Protein AF-A0AAX2GW70-F1 (afdb_monomer_lite)

Structure (mmCIF, N/CA/C/O backbone):
data_AF-A0AAX2GW70-F1
#
_entry.id   AF-A0AAX2GW70-F1
#
loop_
_atom_site.group_PDB
_atom_site.id
_atom_site.type_symbol
_atom_site.label_atom_id
_atom_site.label_alt_id
_atom_site.label_comp_id
_atom_site.label_asym_id
_atom_site.label_entity_id
_atom_site.label_seq_id
_atom_site.pdbx_PDB_ins_code
_atom_site.Cartn_x
_atom_site.Cartn_y
_atom_site.Cartn_z
_atom_site.occupancy
_atom_site.B_iso_or_equiv
_atom_site.auth_seq_id
_atom_site.auth_comp_id
_atom_site.auth_asym_id
_atom_site.auth_atom_id
_atom_site.pdbx_PDB_model_num
ATOM 1 N N . MET A 1 1 ? -28.413 -9.263 37.480 1.00 34.44 1 MET A N 1
ATOM 2 C CA . MET A 1 1 ? -26.976 -9.589 37.379 1.00 34.44 1 MET A CA 1
ATOM 3 C C . MET A 1 1 ? -26.708 -9.903 35.927 1.00 34.44 1 MET A C 1
ATOM 5 O O . MET A 1 1 ? -27.140 -10.945 35.455 1.00 34.44 1 MET A O 1
ATOM 9 N N . GLU A 1 2 ? -26.121 -8.956 35.208 1.00 31.20 2 GLU A N 1
ATOM 10 C CA . GLU A 1 2 ? -25.744 -9.151 33.810 1.00 31.20 2 GLU A CA 1
ATOM 11 C C . GLU A 1 2 ? -24.493 -10.029 33.763 1.00 31.20 2 GLU A C 1
ATOM 13 O O . GLU A 1 2 ? -23.484 -9.731 34.405 1.00 31.20 2 GLU A O 1
ATOM 18 N N . LEU A 1 3 ? -24.589 -11.152 33.050 1.00 32.94 3 LEU A N 1
ATOM 19 C CA . LEU A 1 3 ? -23.455 -12.008 32.733 1.00 32.94 3 LEU A CA 1
ATOM 20 C C . LEU A 1 3 ? -22.510 -11.206 31.836 1.00 32.94 3 LEU A C 1
ATOM 22 O O . LEU A 1 3 ? -22.764 -11.047 30.645 1.00 32.94 3 LEU A O 1
ATOM 26 N N . GLN A 1 4 ? -21.425 -10.692 32.417 1.00 38.81 4 GLN A N 1
ATOM 27 C CA . GLN A 1 4 ? -20.283 -10.216 31.647 1.00 38.81 4 GLN A CA 1
ATOM 28 C C . GLN A 1 4 ? -19.774 -11.387 30.803 1.00 38.81 4 GLN A C 1
ATOM 30 O O . GLN A 1 4 ? -19.170 -12.326 31.320 1.00 38.81 4 GLN A O 1
ATOM 35 N N . SER A 1 5 ? -20.064 -11.349 29.504 1.00 40.16 5 SER A N 1
ATOM 36 C CA . SER A 1 5 ? -19.548 -12.308 28.539 1.00 40.16 5 SER A CA 1
ATOM 37 C C . SER A 1 5 ? -18.038 -12.117 28.432 1.00 40.16 5 SER A C 1
ATOM 39 O O . SER A 1 5 ? -17.554 -11.188 27.780 1.00 40.16 5 SER A O 1
ATOM 41 N N . THR A 1 6 ? -17.279 -12.987 29.087 1.00 37.78 6 THR A N 1
ATOM 42 C CA . THR A 1 6 ? -15.859 -13.158 28.798 1.00 37.78 6 THR A CA 1
ATOM 43 C C . THR A 1 6 ? -15.707 -13.560 27.325 1.00 37.78 6 THR A C 1
ATOM 45 O O . THR A 1 6 ? -16.452 -14.419 26.846 1.00 37.78 6 THR A O 1
ATOM 48 N N . PRO A 1 7 ? -14.788 -12.944 26.558 1.00 40.75 7 PRO A N 1
ATOM 49 C CA . PRO A 1 7 ? -14.626 -13.286 25.155 1.00 40.75 7 PRO A CA 1
ATOM 50 C C . PRO A 1 7 ? -14.047 -14.699 25.054 1.00 40.75 7 PRO A C 1
ATOM 52 O O . PRO A 1 7 ? -12.889 -14.941 25.390 1.00 40.75 7 PRO A O 1
ATOM 55 N N . ILE A 1 8 ? -14.872 -15.638 24.595 1.00 40.06 8 ILE A N 1
ATOM 56 C CA . ILE A 1 8 ? -14.467 -17.011 24.300 1.00 40.06 8 ILE A CA 1
ATOM 57 C C . ILE A 1 8 ? -13.459 -16.961 23.140 1.00 40.06 8 ILE A C 1
ATOM 59 O O . ILE A 1 8 ? -13.705 -16.344 22.096 1.00 40.06 8 ILE A O 1
ATOM 63 N N . ALA A 1 9 ? -12.294 -17.580 23.326 1.00 36.00 9 ALA A N 1
ATOM 64 C CA . ALA A 1 9 ? -11.346 -17.811 22.244 1.00 36.00 9 ALA A CA 1
ATOM 65 C C . ALA A 1 9 ? -11.999 -18.732 21.198 1.00 36.00 9 ALA A C 1
ATOM 67 O O . ALA A 1 9 ? -12.493 -19.799 21.551 1.00 36.00 9 ALA A O 1
ATOM 68 N N . GLY A 1 10 ? -12.023 -18.318 19.927 1.00 37.53 10 GLY A N 1
ATOM 69 C CA . GLY A 1 10 ? -12.591 -19.114 18.827 1.00 37.53 10 GLY A CA 1
ATOM 70 C C . GLY A 1 10 ? -13.831 -18.533 18.141 1.00 37.53 10 GLY A C 1
ATOM 71 O O . GLY A 1 10 ? -14.285 -19.107 17.159 1.00 37.53 10 GLY A O 1
ATOM 72 N N . VAL A 1 11 ? -14.359 -17.389 18.592 1.00 35.78 11 VAL A N 1
ATOM 73 C CA . VAL A 1 11 ? -15.397 -16.671 17.829 1.00 35.78 11 VAL A CA 1
ATOM 74 C C . VAL A 1 11 ? -14.767 -16.092 16.566 1.00 35.78 11 VAL A C 1
ATOM 76 O O . VAL A 1 11 ? -13.764 -15.373 16.646 1.00 35.78 11 VAL A O 1
ATOM 79 N N . ALA A 1 12 ? -15.332 -16.420 15.409 1.00 41.22 12 ALA A N 1
ATOM 80 C CA . ALA A 1 12 ? -14.754 -16.035 14.138 1.00 41.22 12 ALA A CA 1
ATOM 81 C C . ALA A 1 12 ? -14.838 -14.506 13.916 1.00 41.22 12 ALA A C 1
ATOM 83 O O . ALA A 1 12 ? -15.803 -13.873 14.350 1.00 41.22 12 ALA A O 1
ATOM 84 N N . PRO A 1 13 ? -13.840 -13.877 13.262 1.00 41.44 13 PRO A N 1
ATOM 85 C CA . PRO A 1 13 ? -13.677 -12.416 13.255 1.00 41.44 13 PRO A CA 1
ATOM 86 C C . PRO A 1 13 ? -14.897 -11.627 12.749 1.00 41.44 13 PRO A C 1
ATOM 88 O O . PRO A 1 13 ? -15.164 -10.527 13.229 1.00 41.44 13 PRO A O 1
ATOM 91 N N . TYR A 1 14 ? -15.674 -12.208 11.835 1.00 41.94 14 TYR A N 1
ATOM 92 C CA . TYR A 1 14 ? -16.850 -11.588 11.216 1.00 41.94 14 TYR A CA 1
ATOM 93 C C . TYR A 1 14 ? -18.031 -11.373 12.173 1.00 41.94 14 TYR A C 1
ATOM 95 O O . TYR A 1 14 ? -18.835 -10.475 11.948 1.00 41.94 14 TYR A O 1
ATOM 103 N N . GLU A 1 15 ? -18.111 -12.109 13.284 1.00 37.06 15 GLU A N 1
ATOM 104 C CA . GLU A 1 15 ? -19.151 -11.891 14.304 1.00 37.06 15 GLU A CA 1
ATOM 105 C C . GLU A 1 15 ? -18.833 -10.707 15.236 1.00 37.06 15 GLU A C 1
ATOM 107 O O . GLU A 1 15 ? -19.657 -10.309 16.055 1.00 37.06 15 GLU A O 1
ATOM 112 N N . ARG A 1 16 ? -17.639 -10.111 15.107 1.00 41.47 16 ARG A N 1
ATOM 113 C CA . ARG A 1 16 ? -17.170 -8.968 15.911 1.00 41.47 16 ARG A CA 1
ATOM 114 C C . ARG A 1 16 ? -17.132 -7.651 15.125 1.00 41.47 16 ARG A C 1
ATOM 116 O O . ARG A 1 16 ? -16.511 -6.695 15.577 1.00 41.47 16 ARG A O 1
ATOM 123 N N . GLY A 1 17 ? -17.754 -7.609 13.945 1.00 34.50 17 GLY A N 1
ATOM 124 C CA . GLY A 1 17 ? -17.727 -6.440 13.061 1.00 34.50 17 GLY A CA 1
ATOM 125 C C . GLY A 1 17 ? -16.411 -6.256 12.298 1.00 34.50 17 GLY A C 1
ATOM 126 O O . GLY A 1 17 ? -16.194 -5.194 11.725 1.00 34.50 17 GLY A O 1
ATOM 127 N N . TYR A 1 18 ? -15.527 -7.264 12.266 1.00 35.88 18 TYR A N 1
ATOM 128 C CA . TYR A 1 18 ? -14.402 -7.250 11.333 1.00 35.88 18 TYR A CA 1
ATOM 129 C C . TYR A 1 18 ? -14.890 -7.685 9.952 1.00 35.88 18 TYR A C 1
ATOM 131 O O . TYR A 1 18 ? -15.273 -8.840 9.753 1.00 35.88 18 TYR A O 1
ATOM 139 N N . SER A 1 19 ? -14.825 -6.777 8.983 1.00 35.88 19 SER A N 1
ATOM 140 C CA . SER A 1 19 ? -14.881 -7.119 7.563 1.00 35.88 19 SER A CA 1
ATOM 141 C C . SER A 1 19 ? -13.784 -8.143 7.253 1.00 35.88 19 SER A C 1
ATOM 143 O O . SER A 1 19 ? -12.709 -8.115 7.856 1.00 35.88 19 SER A O 1
ATOM 145 N N . SER A 1 20 ? -14.032 -9.063 6.323 1.00 41.28 20 SER A N 1
ATOM 146 C CA . SER A 1 20 ? -13.012 -9.977 5.796 1.00 41.28 20 SER A CA 1
ATOM 147 C C . SER A 1 20 ? -11.743 -9.197 5.423 1.00 41.28 20 SER A C 1
ATOM 149 O O . SER A 1 20 ? -11.779 -8.344 4.539 1.00 41.28 20 SER A O 1
ATOM 151 N N . MET A 1 21 ? -10.644 -9.451 6.138 1.00 40.94 21 MET A N 1
ATOM 152 C CA . MET A 1 21 ? -9.380 -8.715 6.019 1.00 40.94 21 MET A CA 1
ATOM 153 C C . MET A 1 21 ? -8.280 -9.601 5.435 1.00 40.94 21 MET A C 1
ATOM 155 O O . MET A 1 21 ? -8.235 -10.802 5.699 1.00 40.94 21 MET A O 1
ATOM 159 N N . GLY A 1 22 ? -7.363 -8.989 4.683 1.00 44.78 22 GLY A N 1
ATOM 160 C CA . GLY A 1 22 ? -6.338 -9.696 3.920 1.00 44.78 22 GLY A CA 1
ATOM 161 C C . GLY A 1 22 ? -6.787 -9.969 2.488 1.00 44.78 22 GLY A C 1
ATOM 162 O O . GLY A 1 22 ? -7.811 -9.468 2.031 1.00 44.78 22 GLY A O 1
ATOM 163 N N . ASN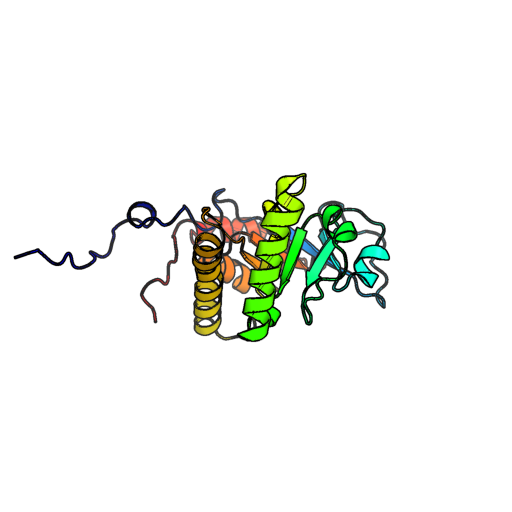 A 1 23 ? -5.988 -10.743 1.756 1.00 42.41 23 ASN A N 1
ATOM 164 C CA . ASN A 1 23 ? -6.218 -11.049 0.349 1.00 42.41 23 ASN A CA 1
ATOM 165 C C . ASN A 1 23 ? -7.533 -11.841 0.172 1.00 42.41 23 ASN A C 1
ATOM 167 O O . ASN A 1 23 ? -7.532 -13.070 0.148 1.00 42.41 23 ASN A O 1
ATOM 171 N N . LEU A 1 24 ? -8.654 -11.126 0.053 1.00 40.88 24 LEU A N 1
ATOM 172 C CA . LEU A 1 24 ? -10.024 -11.626 -0.131 1.00 40.88 24 LEU A CA 1
ATOM 173 C C . LEU A 1 24 ? -10.180 -12.548 -1.354 1.00 40.88 24 LEU A C 1
ATOM 175 O O . LEU A 1 24 ? -11.183 -13.240 -1.493 1.00 40.88 24 LEU A O 1
ATOM 179 N N . HIS A 1 25 ? -9.169 -12.598 -2.223 1.00 41.84 25 HIS A N 1
ATOM 180 C CA . HIS A 1 25 ? -9.110 -13.483 -3.381 1.00 41.84 25 HIS A CA 1
ATOM 181 C C . HIS A 1 25 ? -8.339 -14.791 -3.136 1.00 41.84 25 HIS A C 1
ATOM 183 O O . HIS A 1 25 ? -8.243 -15.613 -4.046 1.00 41.84 25 HIS A O 1
ATOM 189 N N . CYS A 1 26 ? -7.761 -15.003 -1.945 1.00 49.31 26 CYS A N 1
ATOM 190 C CA . CYS A 1 26 ? -6.916 -16.165 -1.617 1.00 49.31 26 CYS A CA 1
ATOM 191 C C . CYS A 1 26 ? -5.790 -16.429 -2.645 1.00 49.31 26 CYS A C 1
ATOM 193 O O . CYS A 1 26 ? -5.255 -17.538 -2.750 1.00 49.31 26 CYS A O 1
ATOM 195 N N . THR A 1 27 ? -5.417 -15.405 -3.413 1.00 54.31 27 THR A N 1
ATOM 196 C CA . THR A 1 27 ? -4.343 -15.430 -4.404 1.00 54.31 27 THR A CA 1
ATOM 197 C C . THR A 1 27 ? -3.454 -14.223 -4.161 1.00 54.31 27 THR A C 1
ATOM 199 O O . THR A 1 27 ? -3.629 -13.203 -4.831 1.00 54.31 27 THR A O 1
ATOM 202 N N . PRO A 1 28 ? -2.514 -14.309 -3.201 1.00 60.34 28 PRO A N 1
ATOM 203 C CA . PRO A 1 28 ? -1.518 -13.268 -3.019 1.00 60.34 28 PRO A CA 1
ATOM 204 C C . PRO A 1 28 ? -0.718 -13.123 -4.312 1.00 60.34 28 PRO A C 1
ATOM 206 O O . PRO A 1 28 ? 0.071 -13.993 -4.669 1.00 60.34 28 PRO A O 1
ATOM 209 N N . ARG A 1 29 ? -0.969 -12.036 -5.041 1.00 67.38 29 ARG A N 1
ATOM 210 C CA . ARG A 1 29 ? -0.154 -11.603 -6.174 1.00 67.38 29 ARG A CA 1
ATOM 211 C C . ARG A 1 29 ? 0.746 -10.478 -5.684 1.00 67.38 29 ARG A C 1
ATOM 213 O O . ARG A 1 29 ? 0.259 -9.562 -5.023 1.00 67.38 29 ARG A O 1
ATOM 220 N N . ILE A 1 30 ? 2.037 -10.572 -5.986 1.00 79.81 30 ILE A N 1
ATOM 221 C CA . ILE A 1 30 ? 2.936 -9.428 -5.869 1.00 79.81 30 ILE A CA 1
ATOM 222 C C . ILE A 1 30 ? 2.744 -8.555 -7.095 1.00 79.81 30 ILE A C 1
ATOM 224 O O . ILE A 1 30 ? 2.745 -9.052 -8.221 1.00 79.81 30 ILE A O 1
ATOM 228 N N . LEU A 1 31 ? 2.570 -7.262 -6.854 1.00 86.31 31 LEU A N 1
ATOM 229 C CA . LEU A 1 31 ? 2.558 -6.257 -7.900 1.00 86.31 31 LEU A CA 1
ATOM 230 C C . LEU A 1 31 ? 3.991 -5.736 -8.103 1.00 86.31 31 LEU A C 1
ATOM 232 O O . LEU A 1 31 ? 4.601 -5.253 -7.143 1.00 86.31 31 LEU A O 1
ATOM 236 N N . PRO A 1 32 ? 4.557 -5.849 -9.313 1.00 88.75 32 PRO A N 1
ATOM 237 C CA . PRO A 1 32 ? 5.854 -5.260 -9.604 1.00 88.75 32 PRO A CA 1
ATOM 238 C C . PRO A 1 32 ? 5.750 -3.733 -9.608 1.00 88.75 32 PRO A C 1
ATOM 240 O O . PRO A 1 32 ? 4.836 -3.162 -10.205 1.00 88.75 32 PRO A O 1
ATOM 243 N N . VAL A 1 33 ? 6.710 -3.072 -8.968 1.00 91.06 33 VAL A N 1
ATOM 244 C CA . VAL A 1 33 ? 6.845 -1.613 -8.979 1.00 91.06 33 VAL A CA 1
ATOM 245 C C . VAL A 1 33 ? 8.267 -1.202 -9.333 1.00 91.06 33 VAL A C 1
ATOM 247 O O . VAL A 1 33 ? 9.211 -1.957 -9.102 1.00 91.06 33 VAL A O 1
ATOM 250 N N . SER A 1 34 ? 8.431 0.014 -9.841 1.00 89.56 34 SER A N 1
ATOM 251 C CA . SER A 1 34 ? 9.729 0.671 -10.015 1.00 89.56 34 SER A CA 1
ATOM 252 C C . SER A 1 34 ? 9.693 2.073 -9.425 1.00 89.56 34 SER A C 1
ATOM 254 O O . SER A 1 34 ? 8.641 2.706 -9.419 1.00 89.56 34 SER A O 1
ATOM 256 N N . PHE A 1 35 ? 10.824 2.583 -8.944 1.00 88.44 35 PHE A N 1
ATOM 257 C CA . PHE A 1 35 ? 10.919 3.969 -8.489 1.00 88.44 35 PHE A CA 1
ATOM 258 C C . PHE A 1 35 ? 11.441 4.857 -9.610 1.00 88.44 35 PHE A C 1
ATOM 260 O O . PHE A 1 35 ? 12.496 4.585 -10.180 1.00 88.44 35 PHE A O 1
ATOM 267 N N . PHE A 1 36 ? 10.737 5.955 -9.873 1.00 86.06 36 PHE A N 1
ATOM 268 C CA . PHE A 1 36 ? 11.234 7.003 -10.751 1.00 86.06 36 PHE A CA 1
ATOM 269 C C . PHE A 1 36 ? 11.825 8.144 -9.932 1.00 86.06 36 PHE A C 1
ATOM 271 O O . PHE A 1 36 ? 11.115 8.824 -9.192 1.00 86.06 36 PHE A O 1
ATOM 278 N N . ASN A 1 37 ? 13.130 8.352 -10.099 1.00 76.38 37 ASN A N 1
ATOM 279 C CA . ASN A 1 37 ? 13.868 9.457 -9.503 1.00 76.38 37 ASN A CA 1
ATOM 280 C C . ASN A 1 37 ? 14.378 10.363 -10.629 1.00 76.38 37 ASN A C 1
ATOM 282 O O . ASN A 1 37 ? 14.863 9.848 -11.632 1.00 76.38 37 ASN A O 1
ATOM 286 N N . ASP A 1 38 ? 14.369 11.684 -10.426 1.00 60.62 38 ASP A N 1
ATOM 287 C CA . ASP A 1 38 ? 14.764 12.698 -11.430 1.00 60.62 38 ASP A CA 1
ATOM 288 C C . ASP A 1 38 ? 16.182 12.519 -12.013 1.00 60.62 38 ASP A C 1
ATOM 290 O O . ASP A 1 38 ? 16.527 13.110 -13.033 1.00 60.62 38 ASP A O 1
ATOM 294 N N . ILE A 1 39 ? 17.021 11.711 -11.359 1.00 55.00 39 ILE A N 1
ATOM 295 C CA . ILE A 1 39 ? 18.434 11.477 -11.695 1.00 55.00 39 ILE A CA 1
ATOM 296 C C . ILE A 1 39 ? 18.630 10.123 -12.408 1.00 55.00 39 ILE A C 1
ATOM 298 O O . ILE A 1 39 ? 19.698 9.850 -12.955 1.00 55.00 39 ILE A O 1
ATOM 302 N N . ALA A 1 40 ? 17.620 9.249 -12.404 1.00 54.44 40 ALA A N 1
ATOM 303 C CA . ALA A 1 40 ? 17.721 7.903 -12.950 1.00 54.44 40 ALA A CA 1
ATOM 304 C C . ALA A 1 40 ? 17.099 7.835 -14.349 1.00 54.44 40 ALA A C 1
ATOM 306 O O . ALA A 1 40 ? 15.917 8.119 -14.539 1.00 54.44 40 ALA A O 1
ATOM 307 N N . PHE A 1 41 ? 17.887 7.384 -15.326 1.00 54.59 41 PHE A N 1
ATOM 308 C CA . PHE A 1 41 ? 17.321 6.835 -16.552 1.00 54.59 41 PHE A CA 1
ATOM 309 C C . PHE A 1 41 ? 16.492 5.612 -16.160 1.00 54.59 41 PHE A C 1
ATOM 311 O O . PHE A 1 41 ? 17.042 4.640 -15.642 1.00 54.59 41 PHE A O 1
ATOM 318 N N . LEU A 1 42 ? 15.176 5.661 -16.381 1.00 59.66 42 LEU A N 1
ATOM 319 C CA . LEU A 1 42 ? 14.387 4.436 -16.348 1.00 59.66 42 LEU A CA 1
ATOM 320 C C . LEU A 1 42 ? 14.945 3.502 -17.426 1.00 59.66 42 LEU A C 1
ATOM 322 O O . LEU A 1 42 ? 15.212 3.973 -18.539 1.00 59.66 42 LEU A O 1
ATOM 326 N N . PRO A 1 43 ? 15.151 2.211 -17.123 1.00 57.75 43 PRO A N 1
ATOM 327 C CA . PRO A 1 43 ? 15.504 1.248 -18.151 1.00 57.75 43 PRO A CA 1
ATOM 328 C C . PRO A 1 43 ? 14.475 1.317 -19.286 1.00 57.75 43 PRO A C 1
ATOM 330 O O . PRO A 1 43 ? 13.284 1.510 -19.051 1.00 57.75 43 PRO A O 1
ATOM 333 N N . VAL A 1 44 ? 14.958 1.213 -20.525 1.00 58.22 44 VAL A N 1
ATOM 334 C CA . VAL A 1 44 ? 14.163 1.445 -21.746 1.00 58.22 44 VAL A CA 1
ATOM 335 C C . VAL A 1 44 ? 13.022 0.423 -21.897 1.00 58.22 44 VAL A C 1
ATOM 337 O O . VAL A 1 44 ? 12.024 0.727 -22.541 1.00 58.22 44 VAL A O 1
ATOM 340 N N . ASP A 1 45 ? 13.114 -0.722 -21.212 1.00 71.75 45 ASP A N 1
ATOM 341 C CA . ASP A 1 45 ? 12.161 -1.831 -21.296 1.00 71.75 45 ASP A CA 1
ATOM 342 C C . ASP A 1 45 ? 11.504 -2.119 -19.934 1.00 71.75 45 ASP A C 1
ATOM 344 O O . ASP A 1 45 ? 11.836 -3.092 -19.252 1.00 71.75 45 ASP A O 1
ATOM 348 N N . ILE A 1 46 ? 10.571 -1.263 -19.511 1.00 78.81 46 ILE A N 1
ATOM 349 C CA . ILE A 1 46 ? 9.710 -1.554 -18.355 1.00 78.81 46 ILE A CA 1
ATOM 350 C C . ILE A 1 46 ? 8.425 -2.232 -18.852 1.00 78.81 46 ILE A C 1
ATOM 352 O O . ILE A 1 46 ? 7.720 -1.637 -19.671 1.00 78.81 46 ILE A O 1
ATOM 356 N N . PRO A 1 47 ? 8.090 -3.442 -18.364 1.00 84.12 47 PRO A N 1
ATOM 357 C CA . PRO A 1 47 ? 6.850 -4.118 -18.735 1.00 84.12 47 PRO A CA 1
ATOM 358 C C . PRO A 1 47 ? 5.598 -3.309 -18.366 1.00 84.12 47 PRO A C 1
ATOM 360 O O . PRO A 1 47 ? 5.569 -2.617 -17.347 1.00 84.12 47 PRO A O 1
ATOM 363 N N . GLU A 1 48 ? 4.528 -3.439 -19.153 1.00 83.88 48 GLU A N 1
ATOM 364 C CA . GLU A 1 48 ? 3.276 -2.690 -18.955 1.00 83.88 48 GLU A CA 1
ATOM 365 C C . GLU A 1 48 ? 2.575 -3.008 -17.625 1.00 83.88 48 GLU A C 1
ATOM 367 O O . GLU A 1 48 ? 1.715 -2.254 -17.166 1.00 83.88 48 GLU A O 1
ATOM 372 N N . GLU A 1 49 ? 2.880 -4.140 -16.992 1.00 84.31 49 GLU A N 1
ATOM 373 C CA . GLU A 1 49 ? 2.368 -4.523 -15.679 1.00 84.31 49 GLU A CA 1
ATOM 374 C C . GLU A 1 49 ? 3.005 -3.765 -14.510 1.00 84.31 49 GLU A C 1
ATOM 376 O O . GLU A 1 49 ? 2.390 -3.725 -13.442 1.00 84.31 49 GLU A O 1
ATOM 381 N N . VAL A 1 50 ? 4.183 -3.163 -14.701 1.00 88.38 50 VAL A N 1
ATOM 382 C CA . VAL A 1 50 ? 4.935 -2.485 -13.640 1.00 88.38 50 VAL A CA 1
ATOM 383 C C . VAL A 1 50 ? 4.359 -1.099 -13.385 1.00 88.38 50 VAL A C 1
ATOM 385 O O . VAL A 1 50 ? 4.221 -0.288 -14.297 1.00 88.38 50 VAL A O 1
ATOM 388 N N . GLU A 1 51 ? 4.049 -0.811 -12.125 1.00 91.38 51 GLU A N 1
ATOM 389 C CA . GLU A 1 51 ? 3.642 0.531 -11.708 1.00 91.38 51 GLU A CA 1
ATOM 390 C C . GLU A 1 51 ? 4.866 1.379 -11.328 1.00 91.38 51 GLU A C 1
ATOM 392 O O . GLU A 1 51 ? 5.764 0.929 -10.609 1.00 91.38 51 GLU A O 1
ATOM 397 N N . ILE A 1 52 ? 4.903 2.624 -11.800 1.00 92.00 52 ILE A N 1
ATOM 398 C CA . ILE A 1 52 ? 5.995 3.563 -11.536 1.00 92.00 52 ILE A CA 1
ATOM 399 C C . ILE A 1 52 ? 5.646 4.465 -10.358 1.00 92.00 52 ILE A C 1
ATOM 401 O O . ILE A 1 52 ? 4.701 5.249 -10.417 1.00 92.00 52 ILE A O 1
ATOM 405 N N . LEU A 1 53 ? 6.443 4.384 -9.297 1.00 91.81 53 LEU A N 1
ATOM 406 C CA . LEU A 1 53 ? 6.323 5.187 -8.089 1.00 91.81 53 LEU A CA 1
ATOM 407 C C . LEU A 1 53 ? 7.162 6.461 -8.219 1.00 91.81 53 LEU A C 1
ATOM 409 O O . LEU A 1 53 ? 8.394 6.417 -8.169 1.00 91.81 53 LEU A O 1
ATOM 413 N N . CYS A 1 54 ? 6.490 7.599 -8.341 1.00 89.44 54 CYS A N 1
ATOM 414 C CA . CYS A 1 54 ? 7.096 8.926 -8.366 1.00 89.44 54 CYS A CA 1
ATOM 415 C C . CYS A 1 54 ? 7.099 9.528 -6.955 1.00 89.44 54 CYS A C 1
ATOM 417 O O . CYS A 1 54 ? 6.062 9.581 -6.294 1.00 89.44 54 CYS A O 1
ATOM 419 N N . SER A 1 55 ? 8.252 9.990 -6.469 1.00 87.12 55 SER A N 1
ATOM 420 C CA . SER A 1 55 ? 8.393 10.498 -5.093 1.00 87.12 55 SER A CA 1
ATOM 421 C C . SER A 1 55 ? 7.907 11.937 -4.884 1.00 87.12 55 SER A C 1
ATOM 423 O O . SER A 1 55 ? 7.851 12.403 -3.745 1.00 87.12 55 SER A O 1
ATOM 425 N N . SER A 1 56 ? 7.608 12.659 -5.964 1.00 83.81 56 SER A N 1
ATOM 426 C CA . SER A 1 56 ? 7.166 14.055 -5.942 1.00 83.81 56 SER A CA 1
ATOM 427 C C . SER A 1 56 ? 6.247 14.374 -7.124 1.00 83.81 56 SER A C 1
ATOM 429 O O . SER A 1 56 ? 6.134 13.602 -8.076 1.00 83.81 56 SER A O 1
ATOM 431 N N . PHE A 1 57 ? 5.606 15.542 -7.091 1.00 83.00 57 PHE A N 1
ATOM 432 C CA . PHE A 1 57 ? 4.846 16.030 -8.242 1.00 83.00 57 PHE A CA 1
ATOM 433 C C . PHE A 1 57 ? 5.747 16.346 -9.444 1.00 83.00 57 PHE A C 1
ATOM 435 O O . PHE A 1 57 ? 5.310 16.156 -10.577 1.00 83.00 57 PHE A O 1
ATOM 442 N N . GLU A 1 58 ? 7.001 16.776 -9.234 1.00 84.12 58 GLU A N 1
ATOM 443 C CA . GLU A 1 58 ? 7.923 17.024 -10.352 1.00 84.12 58 GLU A CA 1
ATOM 444 C C . GLU A 1 58 ? 8.237 15.725 -11.102 1.00 84.12 58 GLU A C 1
ATOM 446 O O . GLU A 1 58 ? 7.993 15.644 -12.307 1.00 84.12 58 GLU A O 1
ATOM 451 N N . THR A 1 59 ? 8.666 14.683 -10.377 1.00 85.69 59 THR A N 1
ATOM 452 C CA . THR A 1 59 ? 8.919 13.343 -10.944 1.00 85.69 59 THR A CA 1
ATOM 453 C C . THR A 1 59 ? 7.672 12.777 -11.633 1.00 85.69 59 THR A C 1
ATOM 455 O O . THR A 1 59 ? 7.762 12.210 -12.722 1.00 85.69 59 THR A O 1
ATOM 458 N N . PHE A 1 60 ? 6.488 12.971 -11.043 1.00 87.06 60 PHE A N 1
ATOM 459 C CA . PHE A 1 60 ? 5.218 12.495 -11.597 1.00 87.06 60 PHE A CA 1
ATOM 460 C C . PHE A 1 60 ? 4.822 13.190 -12.908 1.00 87.06 60 PHE A C 1
ATOM 462 O O . PHE A 1 60 ? 4.283 12.553 -13.816 1.00 87.06 60 PHE A O 1
ATOM 469 N N . ASN A 1 61 ? 5.087 14.493 -13.022 1.00 85.81 61 ASN A N 1
ATOM 470 C CA . ASN A 1 61 ? 4.807 15.272 -14.229 1.00 85.81 61 ASN A CA 1
ATOM 471 C C . ASN A 1 61 ? 5.866 15.066 -15.321 1.00 85.81 61 ASN A C 1
ATOM 473 O O . ASN A 1 61 ? 5.556 15.167 -16.512 1.00 85.81 61 ASN A O 1
ATOM 477 N N . ALA A 1 62 ? 7.108 14.779 -14.926 1.00 85.25 62 ALA A N 1
ATOM 478 C CA . ALA A 1 62 ? 8.196 14.458 -15.841 1.00 85.25 62 ALA A CA 1
ATOM 479 C C . ALA A 1 62 ? 8.016 13.076 -16.485 1.00 85.25 62 ALA A C 1
ATOM 481 O O . ALA A 1 62 ? 8.320 12.903 -17.668 1.00 85.25 62 ALA A O 1
ATOM 482 N N . TYR A 1 63 ? 7.492 12.099 -15.741 1.00 85.25 63 TYR A N 1
ATOM 483 C CA . TYR A 1 63 ? 7.244 10.764 -16.269 1.00 85.25 63 TYR A CA 1
ATOM 484 C C . TYR A 1 63 ? 6.069 10.744 -17.262 1.00 85.25 63 TYR A C 1
ATOM 486 O O . TYR A 1 63 ? 4.957 11.188 -16.970 1.00 85.25 63 TYR A O 1
ATOM 494 N N . ARG A 1 64 ? 6.323 10.208 -18.463 1.00 82.25 64 ARG A N 1
ATOM 495 C CA . ARG A 1 64 ? 5.360 10.156 -19.581 1.00 82.25 64 ARG A CA 1
ATOM 496 C C . ARG A 1 64 ? 4.823 8.760 -19.895 1.00 82.25 64 ARG A C 1
ATOM 498 O O . ARG A 1 64 ? 4.019 8.637 -20.812 1.00 82.25 64 ARG A O 1
ATOM 505 N N . GLY A 1 65 ? 5.278 7.725 -19.192 1.00 79.19 65 GLY A N 1
ATOM 506 C CA . GLY A 1 65 ? 4.783 6.369 -19.415 1.00 79.19 65 GLY A CA 1
ATOM 507 C C . GLY A 1 65 ? 3.454 6.090 -18.709 1.00 79.19 65 GLY A C 1
ATOM 508 O O . GLY A 1 65 ? 2.892 6.943 -18.018 1.00 79.19 65 GLY A O 1
ATOM 509 N N . ASN A 1 66 ? 2.952 4.872 -18.902 1.00 80.12 66 ASN A N 1
ATOM 510 C CA . ASN A 1 66 ? 1.684 4.410 -18.338 1.00 80.12 66 ASN A CA 1
ATOM 511 C C . ASN A 1 66 ? 1.856 3.935 -16.881 1.00 80.12 66 ASN A C 1
ATOM 513 O O . ASN A 1 66 ? 2.974 3.701 -16.431 1.00 80.12 66 ASN A O 1
ATOM 517 N N . LYS A 1 67 ? 0.745 3.784 -16.142 1.00 86.81 67 LYS A N 1
ATOM 518 C CA . LYS A 1 67 ? 0.712 3.306 -14.740 1.00 86.81 67 LYS A CA 1
ATOM 519 C C . LYS A 1 67 ? 1.651 4.059 -13.796 1.00 86.81 67 LYS A C 1
ATOM 521 O O . LYS A 1 67 ? 2.474 3.475 -13.093 1.00 86.81 67 LYS A O 1
ATOM 526 N N . LYS A 1 68 ? 1.510 5.380 -13.767 1.00 88.94 68 LYS A N 1
ATOM 527 C CA . LYS A 1 68 ? 2.194 6.223 -12.788 1.00 88.94 68 LYS A CA 1
ATOM 528 C C . LYS A 1 68 ? 1.389 6.340 -11.501 1.00 88.94 68 LYS A C 1
ATOM 530 O O . LYS A 1 68 ? 0.173 6.529 -11.522 1.00 88.94 68 LYS A O 1
ATOM 535 N N . ALA A 1 69 ? 2.089 6.291 -10.385 1.00 90.75 69 ALA A N 1
ATOM 536 C CA . ALA A 1 69 ? 1.555 6.502 -9.056 1.00 90.75 69 ALA A CA 1
ATOM 537 C C . ALA A 1 69 ? 2.442 7.488 -8.299 1.00 90.75 69 ALA A C 1
ATOM 539 O O . ALA A 1 69 ? 3.644 7.593 -8.548 1.00 90.75 69 ALA A O 1
ATOM 540 N N . ILE A 1 70 ? 1.850 8.213 -7.357 1.00 89.44 70 ILE A N 1
ATOM 541 C CA . ILE A 1 70 ? 2.583 9.154 -6.508 1.00 89.44 70 ILE A CA 1
ATOM 542 C C . ILE A 1 70 ? 2.810 8.541 -5.129 1.00 89.44 70 ILE A C 1
ATOM 544 O O . ILE A 1 70 ? 1.897 7.960 -4.544 1.00 89.44 70 ILE A O 1
ATOM 548 N N . LEU A 1 71 ? 4.026 8.664 -4.602 1.00 90.25 71 LEU A N 1
ATOM 549 C CA . LEU A 1 71 ? 4.401 8.229 -3.262 1.00 90.25 71 LEU A CA 1
ATOM 550 C C . LEU A 1 71 ? 4.807 9.430 -2.413 1.00 90.25 71 LEU A C 1
ATOM 552 O O . LEU A 1 71 ? 5.928 9.933 -2.490 1.00 90.25 71 LEU A O 1
ATOM 556 N N . PHE A 1 72 ? 3.924 9.814 -1.500 1.00 87.25 72 PHE A N 1
ATOM 557 C CA . PHE A 1 72 ? 4.243 10.772 -0.457 1.00 87.25 72 PHE A CA 1
ATOM 558 C C . PHE A 1 72 ? 5.098 10.083 0.611 1.00 87.25 72 PHE A C 1
ATOM 560 O O . PHE A 1 72 ? 4.644 9.166 1.297 1.00 87.25 72 PHE A O 1
ATOM 567 N N . SER A 1 73 ? 6.349 10.525 0.765 1.00 81.50 73 SER A N 1
ATOM 568 C CA . SER A 1 73 ? 7.319 9.909 1.687 1.00 81.50 73 SER A CA 1
ATOM 569 C C . SER A 1 73 ? 7.830 10.828 2.797 1.00 81.50 73 SER A C 1
ATOM 571 O O . SER A 1 73 ? 8.048 10.344 3.907 1.00 81.50 73 SER A O 1
ATOM 573 N N . ASN A 1 74 ? 7.975 12.132 2.526 1.00 72.94 74 ASN A N 1
ATOM 574 C CA . ASN A 1 74 ? 8.626 13.076 3.450 1.00 72.94 74 ASN A CA 1
ATOM 575 C C . ASN A 1 74 ? 7.799 14.326 3.784 1.00 72.94 74 ASN A C 1
ATOM 577 O O . ASN A 1 74 ? 7.895 14.842 4.896 1.00 72.94 74 ASN A O 1
ATOM 581 N N . ASN A 1 75 ? 6.971 14.810 2.858 1.00 71.12 75 ASN A N 1
ATOM 582 C CA . ASN A 1 75 ? 6.085 15.940 3.105 1.00 71.12 75 ASN A CA 1
ATOM 583 C C . ASN A 1 75 ? 4.750 15.728 2.392 1.00 71.12 75 ASN A C 1
ATOM 585 O O . ASN A 1 75 ? 4.695 15.114 1.330 1.00 71.12 75 ASN A O 1
ATOM 589 N N . LEU A 1 76 ? 3.691 16.240 3.006 1.00 69.00 76 LEU A N 1
ATOM 590 C CA . LEU A 1 76 ? 2.338 16.201 2.479 1.00 69.00 76 LEU A CA 1
ATOM 591 C C . LEU A 1 76 ? 1.957 17.656 2.204 1.00 69.00 76 LEU A C 1
ATOM 593 O O . LEU A 1 76 ? 1.603 18.396 3.128 1.00 69.00 76 LEU A O 1
ATOM 597 N N . SER A 1 77 ? 2.170 18.090 0.960 1.00 65.62 77 SER A N 1
ATOM 598 C CA . SER A 1 77 ? 1.698 19.382 0.470 1.00 65.62 77 SER A CA 1
ATOM 599 C C . SER A 1 77 ? 0.322 19.187 -0.158 1.00 65.62 77 SER A C 1
ATOM 601 O O . SER A 1 77 ? 0.105 18.291 -0.968 1.00 65.62 77 SER A O 1
ATOM 603 N N . LEU A 1 78 ? -0.617 20.038 0.241 1.00 61.38 78 LEU A N 1
ATOM 604 C CA . LEU A 1 78 ? -1.980 20.087 -0.296 1.00 61.38 78 LEU A CA 1
ATOM 605 C C . LEU A 1 78 ? -2.048 20.775 -1.670 1.00 61.38 78 LEU A C 1
ATOM 607 O O . LEU A 1 78 ? -3.133 21.056 -2.168 1.00 61.38 78 LEU A O 1
ATOM 611 N N . GLU A 1 79 ? -0.903 21.113 -2.260 1.00 55.97 79 GLU A N 1
ATOM 612 C CA . GLU A 1 79 ? -0.847 22.022 -3.396 1.00 55.97 79 GLU A CA 1
ATOM 613 C C . GLU A 1 79 ? -1.141 21.270 -4.700 1.00 55.97 79 GLU A C 1
ATOM 615 O O . GLU A 1 79 ? -0.290 20.586 -5.260 1.00 55.97 79 GLU A O 1
ATOM 620 N N . THR A 1 80 ? -2.382 21.460 -5.159 1.00 56.66 80 THR A N 1
ATOM 621 C CA . THR A 1 80 ? -2.999 21.074 -6.442 1.00 56.66 80 THR A CA 1
ATOM 622 C C . THR A 1 80 ? -3.395 19.604 -6.619 1.00 56.66 80 THR A C 1
ATOM 624 O O . THR A 1 80 ? -2.627 18.671 -6.397 1.00 56.66 80 THR A O 1
ATOM 627 N N . THR A 1 81 ? -4.653 19.412 -7.024 1.00 62.12 81 THR A N 1
ATOM 628 C CA . THR A 1 81 ? -5.327 18.113 -7.155 1.00 62.12 81 THR A CA 1
ATOM 629 C C . THR A 1 81 ? -5.256 17.522 -8.558 1.00 62.12 81 THR A C 1
ATOM 631 O O . THR A 1 81 ? -5.415 16.314 -8.703 1.00 62.12 81 THR A O 1
ATOM 634 N N . ASP A 1 82 ? -4.989 18.333 -9.583 1.00 66.56 82 ASP A N 1
ATOM 635 C CA . ASP A 1 82 ? -5.070 17.902 -10.985 1.00 66.56 82 ASP A CA 1
ATOM 636 C C . ASP A 1 82 ? -4.153 16.708 -11.313 1.00 66.56 82 ASP A C 1
ATOM 638 O O . ASP A 1 82 ? -4.643 15.735 -11.887 1.00 66.56 82 ASP A O 1
ATOM 642 N N . PRO A 1 83 ? -2.875 16.664 -10.869 1.00 70.88 83 PRO A N 1
ATOM 643 C CA . PRO A 1 83 ? -2.017 15.505 -11.129 1.00 70.88 83 PRO A CA 1
ATOM 644 C C . PRO A 1 83 ? -2.492 14.220 -10.429 1.00 70.88 83 PRO A C 1
ATOM 646 O O . PRO A 1 83 ? -2.126 13.120 -10.835 1.00 70.88 83 PRO A O 1
ATOM 649 N N . LEU A 1 84 ? -3.296 14.334 -9.367 1.00 73.19 84 LEU A N 1
ATOM 650 C CA . LEU A 1 84 ? -3.786 13.186 -8.598 1.00 73.19 84 LEU A CA 1
ATOM 651 C C . LEU A 1 84 ? -4.910 12.444 -9.320 1.00 73.19 84 LEU A C 1
ATOM 653 O O . LEU A 1 84 ? -5.084 11.246 -9.098 1.00 73.19 84 LEU A O 1
ATOM 657 N N . LEU A 1 85 ? -5.670 13.136 -10.176 1.00 75.88 85 LEU A N 1
ATOM 658 C CA . LEU A 1 85 ? -6.740 12.512 -10.957 1.00 75.88 85 LEU A CA 1
ATOM 659 C C . LEU A 1 85 ? -6.149 11.509 -11.962 1.00 75.88 85 LEU A C 1
ATOM 661 O O . LEU A 1 85 ? -6.684 10.407 -12.115 1.00 75.88 85 LEU A O 1
ATOM 665 N N . ASP A 1 86 ? -5.000 11.866 -12.546 1.00 80.31 86 ASP A N 1
ATOM 666 C CA . ASP A 1 86 ? -4.235 11.069 -13.513 1.00 80.31 86 ASP A CA 1
ATOM 667 C C . ASP A 1 86 ? -3.443 9.914 -12.883 1.00 80.31 86 ASP A C 1
ATOM 669 O O . ASP A 1 86 ? -2.951 9.039 -13.597 1.00 80.31 86 ASP A O 1
ATOM 673 N N . ALA A 1 87 ? -3.257 9.911 -11.560 1.00 84.56 87 ALA A N 1
ATOM 674 C CA . ALA A 1 87 ? -2.522 8.851 -10.880 1.00 84.56 87 ALA A CA 1
ATOM 675 C C . ALA A 1 87 ? -3.344 7.557 -10.854 1.00 84.56 87 ALA A C 1
ATOM 677 O O . ALA A 1 87 ? -4.543 7.581 -10.565 1.00 84.56 87 ALA A O 1
ATOM 678 N N . GLU A 1 88 ? -2.699 6.416 -11.101 1.00 87.25 88 GLU A N 1
ATOM 679 C CA . GLU A 1 88 ? -3.331 5.100 -10.946 1.00 87.25 88 GLU A CA 1
ATOM 680 C C . GLU A 1 88 ? -3.608 4.832 -9.460 1.00 87.25 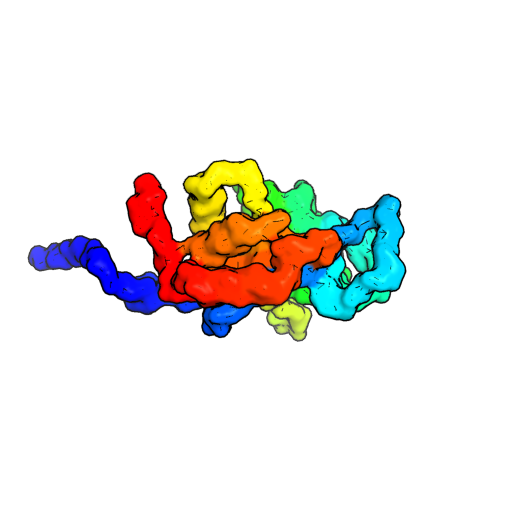88 GLU A C 1
ATOM 682 O O . GLU A 1 88 ? -4.726 4.498 -9.066 1.00 87.25 88 GLU A O 1
ATOM 687 N N . ASN A 1 89 ? -2.595 5.067 -8.621 1.00 88.88 89 ASN A N 1
ATOM 688 C CA . ASN A 1 89 ? -2.669 4.968 -7.170 1.00 88.88 89 ASN A CA 1
ATOM 689 C C . ASN A 1 89 ? -1.945 6.140 -6.491 1.00 88.88 89 ASN A C 1
ATOM 691 O O . ASN A 1 89 ? -1.000 6.732 -7.022 1.00 88.88 89 ASN A O 1
ATOM 695 N N . ILE A 1 90 ? -2.393 6.458 -5.278 1.00 88.75 90 ILE A N 1
ATOM 696 C CA . ILE A 1 90 ? -1.833 7.494 -4.411 1.00 88.75 90 ILE A CA 1
ATOM 697 C C . ILE A 1 90 ? -1.360 6.819 -3.128 1.00 88.75 90 ILE A C 1
ATOM 699 O O . ILE A 1 90 ? -2.165 6.349 -2.321 1.00 88.75 90 ILE A O 1
ATOM 703 N N . TYR A 1 91 ? -0.047 6.779 -2.934 1.00 90.50 91 TYR A N 1
ATOM 704 C CA . TYR A 1 91 ? 0.590 6.110 -1.813 1.00 90.50 91 TYR A CA 1
ATOM 705 C C . TYR A 1 91 ? 1.033 7.093 -0.738 1.00 90.50 91 TYR A C 1
ATOM 707 O O . TYR A 1 91 ? 1.777 8.038 -0.993 1.00 90.50 91 TYR A O 1
ATOM 715 N N . PHE A 1 92 ? 0.659 6.800 0.502 1.00 90.56 92 PHE A N 1
ATOM 716 C CA . PHE A 1 92 ? 1.198 7.450 1.690 1.00 90.56 92 PHE A CA 1
ATOM 717 C C . PHE A 1 92 ? 2.151 6.501 2.396 1.00 90.56 92 PHE A C 1
ATOM 719 O O . PHE A 1 92 ? 1.745 5.444 2.873 1.00 90.56 92 PHE A O 1
ATOM 726 N N . SER A 1 93 ? 3.423 6.871 2.470 1.00 91.69 93 SER A N 1
ATOM 727 C CA . SER A 1 93 ? 4.414 6.116 3.227 1.00 91.69 93 SER A CA 1
ATOM 728 C C . SER A 1 93 ? 4.051 6.091 4.710 1.00 91.69 93 SER A C 1
ATOM 730 O O . SER A 1 93 ? 3.763 7.128 5.310 1.00 91.69 93 SER A O 1
ATOM 732 N N . ASP A 1 94 ? 4.159 4.925 5.336 1.00 89.50 94 ASP A N 1
ATOM 733 C CA . ASP A 1 94 ? 4.019 4.761 6.783 1.00 89.50 94 ASP A CA 1
ATOM 734 C C . ASP A 1 94 ? 4.977 5.648 7.595 1.00 89.50 94 ASP A C 1
ATOM 736 O O . ASP A 1 94 ? 4.671 6.012 8.731 1.00 89.50 94 ASP A O 1
ATOM 740 N N . LEU A 1 95 ? 6.110 6.048 7.008 1.00 84.88 95 LEU A N 1
ATOM 741 C CA . LEU A 1 95 ? 7.033 7.016 7.604 1.00 84.88 95 LEU A CA 1
ATOM 742 C C . LEU A 1 95 ? 6.398 8.374 7.859 1.00 84.88 95 LEU A C 1
ATOM 744 O O . LEU A 1 95 ? 6.660 8.984 8.897 1.00 84.88 95 LEU A O 1
ATOM 748 N N . LEU A 1 96 ? 5.575 8.844 6.920 1.00 82.38 96 LEU A N 1
ATOM 749 C CA . LEU A 1 96 ? 4.884 10.116 7.075 1.00 82.38 96 LEU A CA 1
ATOM 750 C C . LEU A 1 96 ? 3.972 10.078 8.288 1.00 82.38 96 LEU A C 1
ATOM 752 O O . LEU A 1 96 ? 3.857 11.066 9.000 1.00 82.38 96 LEU A O 1
ATOM 756 N N . LEU A 1 97 ? 3.371 8.925 8.561 1.00 83.19 97 LEU A N 1
ATOM 757 C CA . LEU A 1 97 ? 2.357 8.748 9.594 1.00 83.19 97 LEU A CA 1
ATOM 758 C C . LEU A 1 97 ? 2.956 8.512 10.992 1.00 83.19 97 LEU A C 1
ATOM 760 O O . LEU A 1 97 ? 2.233 8.219 11.942 1.00 83.19 97 LEU A O 1
ATOM 764 N N . GLY A 1 98 ? 4.278 8.651 11.146 1.00 75.50 98 GLY A N 1
ATOM 765 C CA . GLY A 1 98 ? 4.971 8.419 12.415 1.00 75.50 98 GLY A CA 1
ATOM 766 C C . GLY A 1 98 ? 4.757 9.504 13.478 1.00 75.50 98 GLY A C 1
ATOM 767 O O . GLY A 1 98 ? 4.914 9.226 14.668 1.00 75.50 98 GLY A O 1
ATOM 768 N N . SER A 1 99 ? 4.397 10.732 13.083 1.00 82.12 99 SER A N 1
ATOM 769 C CA . SER A 1 99 ? 4.176 11.858 14.005 1.00 82.12 99 SER A CA 1
ATOM 770 C C . SER A 1 99 ? 2.697 12.240 14.093 1.00 82.12 99 SER A C 1
ATOM 772 O O . SER A 1 99 ? 1.985 12.188 13.093 1.00 82.12 99 SER A O 1
ATOM 774 N N . LYS A 1 100 ? 2.237 12.702 15.268 1.00 83.19 100 LYS A N 1
ATOM 775 C CA . LYS A 1 100 ? 0.846 13.165 15.453 1.00 83.19 100 LYS A CA 1
ATOM 776 C C . LYS A 1 100 ? 0.460 14.266 14.461 1.00 83.19 100 LYS A C 1
ATOM 778 O O . LYS A 1 100 ? -0.620 14.228 13.894 1.00 83.19 100 LYS A O 1
ATOM 783 N N . ARG A 1 101 ? 1.359 15.229 14.221 1.00 84.44 101 ARG A N 1
ATOM 784 C CA . ARG A 1 101 ? 1.106 16.350 13.303 1.00 84.44 101 ARG A CA 1
ATOM 785 C C . ARG A 1 101 ? 0.920 15.874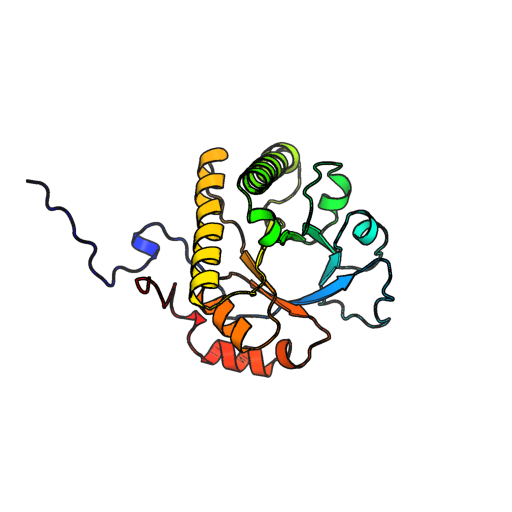 11.865 1.00 84.44 101 ARG A C 1
ATOM 787 O O . ARG A 1 101 ? 0.043 16.362 11.166 1.00 84.44 101 ARG A O 1
ATOM 794 N N . SER A 1 102 ? 1.768 14.956 11.417 1.00 83.31 102 SER A N 1
ATOM 795 C CA . SER A 1 102 ? 1.681 14.409 10.065 1.00 83.31 102 SER A CA 1
ATOM 796 C C . SER A 1 102 ? 0.469 13.496 9.894 1.00 83.31 102 SER A C 1
ATOM 798 O O . SER A 1 102 ? -0.118 13.476 8.819 1.00 83.31 102 SER A O 1
ATOM 800 N N . LEU A 1 103 ? 0.082 12.779 10.954 1.00 84.88 103 LEU A N 1
ATOM 801 C CA . LEU A 1 103 ? -1.129 11.970 10.966 1.00 84.88 103 LEU A CA 1
ATOM 802 C C . LEU A 1 103 ? -2.382 12.836 10.800 1.00 84.88 103 LEU A C 1
ATOM 804 O O . LEU A 1 103 ? -3.183 12.550 9.922 1.00 84.88 103 LEU A O 1
ATOM 808 N N . GLU A 1 104 ? -2.516 13.920 11.569 1.00 86.62 104 GLU A N 1
ATOM 809 C CA . GLU A 1 104 ? -3.642 14.855 11.405 1.00 86.62 104 GLU A CA 1
ATOM 810 C C . GLU A 1 104 ? -3.688 15.434 9.991 1.00 86.62 104 GLU A C 1
ATOM 812 O O . GLU A 1 104 ? -4.725 15.383 9.342 1.00 86.62 104 GLU A O 1
ATOM 817 N N . LYS A 1 105 ? -2.538 15.863 9.451 1.00 85.81 105 LYS A N 1
ATOM 818 C CA . LYS A 1 105 ? -2.458 16.315 8.054 1.00 85.81 105 LYS A CA 1
ATOM 819 C C . LYS A 1 105 ? -2.940 15.259 7.061 1.00 85.81 105 LYS A C 1
ATOM 821 O O . LYS A 1 105 ? -3.595 15.609 6.088 1.00 85.81 105 LYS A O 1
ATOM 826 N N . PHE A 1 106 ? -2.596 13.989 7.272 1.00 87.38 106 PHE A N 1
ATOM 827 C CA . PHE A 1 106 ? -3.075 12.894 6.430 1.00 87.38 106 PHE A CA 1
ATOM 828 C C . PHE A 1 106 ? -4.595 12.724 6.537 1.00 87.38 106 PHE A C 1
ATOM 830 O O . PHE A 1 106 ? -5.254 12.568 5.514 1.00 87.38 106 PHE A O 1
ATOM 837 N N . LEU A 1 107 ? -5.158 12.784 7.745 1.00 87.50 107 LEU A N 1
ATOM 838 C CA . LEU A 1 107 ? -6.601 12.652 7.963 1.00 87.50 107 LEU A CA 1
ATOM 839 C C . LEU A 1 107 ? -7.377 13.821 7.344 1.00 87.50 107 LEU A C 1
ATOM 841 O O . LEU A 1 107 ? -8.404 13.597 6.701 1.00 87.50 107 LEU A O 1
ATOM 845 N N . ASP A 1 108 ? -6.864 15.044 7.481 1.00 86.00 108 ASP A N 1
ATOM 846 C CA . ASP A 1 108 ? -7.420 16.244 6.850 1.00 86.00 108 ASP A CA 1
ATOM 847 C C . ASP A 1 108 ? -7.353 16.139 5.325 1.00 86.00 108 ASP A C 1
ATOM 849 O O . ASP A 1 108 ? -8.339 16.394 4.640 1.00 86.00 108 ASP A O 1
ATOM 853 N N . TYR A 1 109 ? -6.217 15.688 4.788 1.00 82.75 109 TYR A N 1
ATOM 854 C CA . TYR A 1 109 ? -6.030 15.479 3.354 1.00 82.75 109 TYR A CA 1
ATOM 855 C C . TYR A 1 109 ? -6.971 14.413 2.792 1.00 82.75 109 TYR A C 1
ATOM 857 O O . TYR A 1 109 ? -7.616 14.628 1.769 1.00 82.75 109 TYR A O 1
ATOM 865 N N . TYR A 1 110 ? -7.087 13.272 3.475 1.00 84.88 110 TYR A N 1
ATOM 866 C CA . TYR A 1 110 ? -8.010 12.208 3.090 1.00 84.88 110 TYR A CA 1
ATOM 867 C C . TYR A 1 110 ? -9.451 12.720 3.104 1.00 84.88 110 TYR A C 1
ATOM 869 O O . TYR A 1 110 ? -10.200 12.491 2.160 1.00 84.88 110 TYR A O 1
ATOM 877 N N . THR A 1 111 ? -9.826 13.453 4.155 1.00 82.56 111 THR A N 1
ATOM 878 C CA . THR A 1 111 ? -11.154 14.065 4.297 1.00 82.56 111 THR A CA 1
ATOM 879 C C . THR A 1 111 ? -11.429 15.070 3.186 1.00 82.56 111 THR A C 1
ATOM 881 O O . THR A 1 111 ? -12.531 15.081 2.646 1.00 82.56 111 THR A O 1
ATOM 884 N N . TYR A 1 112 ? -10.436 15.882 2.822 1.00 80.31 112 TYR A N 1
ATOM 885 C CA . TYR A 1 112 ? -10.520 16.830 1.718 1.00 80.31 112 TYR A CA 1
ATOM 886 C C . TYR A 1 112 ? -10.748 16.112 0.385 1.00 80.31 112 TYR A C 1
ATOM 888 O O . TYR A 1 112 ? -11.723 16.415 -0.292 1.00 80.31 112 TYR A O 1
ATOM 896 N N . ILE A 1 113 ? -9.940 15.100 0.043 1.00 77.31 113 ILE A N 1
ATOM 897 C CA . ILE A 1 113 ? -10.162 14.304 -1.177 1.00 77.31 113 ILE A CA 1
ATOM 898 C C . ILE A 1 113 ? -11.551 13.657 -1.153 1.00 77.31 113 ILE A C 1
ATOM 900 O O . ILE A 1 113 ? -12.277 13.711 -2.144 1.00 77.31 113 ILE A O 1
ATOM 904 N N . TYR A 1 114 ? -11.939 13.073 -0.018 1.00 76.38 114 TYR A N 1
ATOM 905 C CA . TYR A 1 114 ? -13.236 12.423 0.130 1.00 76.38 114 TYR A CA 1
ATOM 906 C C . TYR A 1 114 ? -14.394 13.413 -0.047 1.00 76.38 114 TYR A C 1
ATOM 908 O O . TYR A 1 114 ? -15.383 13.077 -0.667 1.00 76.38 114 TYR A O 1
ATOM 916 N N . LYS A 1 115 ? -14.330 14.631 0.488 1.00 75.56 115 LYS A N 1
ATOM 917 C CA . LYS A 1 115 ? -15.469 15.561 0.416 1.00 75.56 115 LYS A CA 1
ATOM 918 C C . LYS A 1 115 ? -15.475 16.397 -0.856 1.00 75.56 115 LYS A C 1
ATOM 920 O O . LYS A 1 115 ? -16.508 16.515 -1.499 1.00 75.56 115 LYS A O 1
ATOM 925 N N . GLU A 1 116 ? -14.333 16.965 -1.213 1.00 68.62 116 GLU A N 1
ATOM 926 C CA . GLU A 1 116 ? -14.239 17.985 -2.260 1.00 68.62 116 GLU A CA 1
ATOM 927 C C . GLU A 1 116 ? -14.077 17.360 -3.648 1.00 68.62 116 GLU A C 1
ATOM 929 O O . GLU A 1 116 ? -14.685 17.826 -4.604 1.00 68.62 116 GLU A O 1
ATOM 934 N N . LEU A 1 117 ? -13.317 16.265 -3.771 1.00 63.12 117 LEU A N 1
ATOM 935 C CA . LEU A 1 117 ? -13.144 15.583 -5.060 1.00 63.12 117 LEU A CA 1
ATOM 936 C C . LEU A 1 117 ? -14.202 14.494 -5.283 1.00 63.12 117 LEU A C 1
ATOM 938 O O . LEU A 1 117 ? -14.628 14.265 -6.415 1.00 63.12 117 LEU A O 1
ATOM 942 N N . SER A 1 118 ? -14.682 13.843 -4.219 1.00 57.03 118 SER A N 1
ATOM 943 C CA . SER A 1 118 ? -15.662 12.759 -4.361 1.00 57.03 118 SER A CA 1
ATOM 944 C C . SER A 1 118 ? -17.117 13.220 -4.498 1.00 57.03 118 SER A C 1
ATOM 946 O O . SER A 1 118 ? -17.958 12.380 -4.823 1.00 57.03 118 SER A O 1
ATOM 948 N N . MET A 1 119 ? -17.446 14.497 -4.264 1.00 52.88 119 MET A N 1
ATOM 949 C CA . MET A 1 119 ? -18.804 15.002 -4.509 1.00 52.88 119 MET A CA 1
ATOM 950 C C . MET A 1 119 ? -19.113 15.205 -5.997 1.00 52.88 119 MET A C 1
ATOM 952 O O . MET A 1 119 ? -20.290 15.195 -6.351 1.00 52.88 119 MET A O 1
ATOM 956 N N . GLU A 1 120 ? -18.100 15.308 -6.868 1.00 48.53 120 GLU A N 1
ATOM 957 C CA . GLU A 1 120 ? -18.330 15.490 -8.308 1.00 48.53 120 GLU A CA 1
ATOM 958 C C . GLU A 1 120 ? -17.623 14.486 -9.227 1.00 48.53 120 GLU A C 1
ATOM 960 O O . GLU A 1 120 ? -18.228 14.163 -10.240 1.00 48.53 120 GLU A O 1
ATOM 965 N N . CYS A 1 121 ? -16.438 13.937 -8.916 1.00 48.81 121 CYS A N 1
ATOM 966 C CA . CYS A 1 121 ? -15.782 12.836 -9.654 1.00 48.81 121 CYS A CA 1
ATOM 967 C C . CYS A 1 121 ? -14.363 12.605 -9.083 1.00 48.81 121 CYS A C 1
ATOM 969 O O . CYS A 1 121 ? -13.543 13.502 -9.232 1.00 48.81 121 CYS A O 1
ATOM 971 N N . VAL A 1 122 ? -14.060 11.408 -8.532 1.00 50.69 122 VAL A N 1
ATOM 972 C CA . VAL A 1 122 ? -12.737 10.704 -8.414 1.00 50.69 122 VAL A CA 1
ATOM 973 C C . VAL A 1 122 ? -12.562 9.944 -7.070 1.00 50.69 122 VAL A C 1
ATOM 975 O O . VAL A 1 122 ? -13.098 10.353 -6.042 1.00 50.69 122 VAL A O 1
ATOM 978 N N . PRO A 1 123 ? -11.890 8.767 -7.070 1.00 55.69 123 PRO A N 1
ATOM 979 C CA . PRO A 1 123 ? -12.275 7.630 -6.255 1.00 55.69 123 PRO A CA 1
ATOM 980 C C . PRO A 1 123 ? -11.282 7.325 -5.127 1.00 55.69 123 PRO A C 1
ATOM 982 O O . PRO A 1 123 ? -10.094 7.064 -5.321 1.00 55.69 123 PRO A O 1
ATOM 985 N N . THR A 1 124 ? -11.813 7.284 -3.910 1.00 61.91 124 THR A N 1
ATOM 986 C CA . THR A 1 124 ? -11.112 6.906 -2.671 1.00 61.91 124 THR A CA 1
ATOM 987 C C . THR A 1 124 ? -10.422 5.541 -2.745 1.00 61.91 124 THR A C 1
ATOM 989 O O . THR A 1 124 ? -9.513 5.265 -1.965 1.00 61.91 124 THR A O 1
ATOM 992 N N . ASN A 1 125 ? -10.790 4.709 -3.724 1.00 70.56 125 ASN A N 1
ATOM 993 C CA . ASN A 1 125 ? -10.154 3.429 -4.022 1.00 70.56 125 ASN A CA 1
ATOM 994 C C . ASN A 1 125 ? -8.682 3.542 -4.491 1.00 70.56 125 ASN A C 1
ATOM 996 O O . ASN A 1 125 ? -7.977 2.530 -4.451 1.00 70.56 125 ASN A O 1
ATOM 1000 N N . LYS A 1 126 ? -8.214 4.733 -4.908 1.00 81.56 126 LYS A N 1
ATOM 1001 C CA . LYS A 1 126 ? -6.817 4.986 -5.314 1.00 81.56 126 LYS A CA 1
ATOM 1002 C C . LYS A 1 126 ? -5.889 5.253 -4.134 1.00 81.56 126 LYS A C 1
ATOM 1004 O O . LYS A 1 126 ? -4.678 5.101 -4.271 1.00 81.56 126 LYS A O 1
ATOM 1009 N N . ILE A 1 127 ? -6.428 5.678 -2.989 1.00 85.44 127 ILE A N 1
ATOM 1010 C CA . ILE A 1 127 ? -5.622 6.038 -1.820 1.00 85.44 127 ILE A CA 1
ATOM 1011 C C . ILE A 1 127 ? -5.203 4.777 -1.074 1.00 85.44 127 ILE A C 1
ATOM 1013 O O . ILE A 1 127 ? -6.037 3.951 -0.703 1.00 85.44 127 ILE A O 1
ATOM 1017 N N . ARG A 1 128 ? -3.903 4.647 -0.812 1.00 89.06 128 ARG A N 1
ATOM 1018 C CA . ARG A 1 128 ? -3.316 3.498 -0.122 1.00 89.06 128 ARG A CA 1
ATOM 1019 C C . ARG A 1 128 ? -2.219 3.949 0.828 1.00 89.06 128 ARG A C 1
ATOM 1021 O O . ARG A 1 128 ? -1.497 4.904 0.551 1.00 89.06 128 ARG A O 1
ATOM 1028 N N . VAL A 1 129 ? -2.037 3.230 1.928 1.00 91.69 129 VAL A N 1
ATOM 1029 C CA . VAL A 1 129 ? -0.870 3.419 2.800 1.00 91.69 129 VAL A CA 1
ATOM 1030 C C . VAL A 1 129 ? 0.168 2.359 2.469 1.00 91.69 129 VAL A C 1
ATOM 1032 O O . VAL A 1 129 ? -0.098 1.163 2.590 1.00 91.69 129 VAL A O 1
ATOM 1035 N N . MET A 1 130 ? 1.356 2.801 2.059 1.00 93.56 130 MET A N 1
ATOM 1036 C CA . MET A 1 130 ? 2.490 1.934 1.771 1.00 93.56 130 MET A CA 1
ATOM 1037 C C . MET A 1 130 ? 3.343 1.738 3.028 1.00 93.56 130 MET A C 1
ATOM 1039 O O . MET A 1 130 ? 3.921 2.678 3.571 1.00 93.56 130 MET A O 1
ATOM 1043 N N . VAL A 1 131 ? 3.433 0.494 3.484 1.00 93.25 131 VAL A N 1
ATOM 1044 C CA . VAL A 1 131 ? 4.192 0.061 4.653 1.00 93.25 131 VAL A CA 1
ATOM 1045 C C . VAL A 1 131 ? 5.550 -0.463 4.218 1.00 93.25 131 VAL A C 1
ATOM 1047 O O . VAL A 1 131 ? 5.650 -1.345 3.366 1.00 93.25 131 VAL A O 1
ATOM 1050 N N . PHE A 1 132 ? 6.601 0.035 4.859 1.00 92.00 132 PHE A N 1
ATOM 1051 C CA . PHE A 1 132 ? 7.960 -0.444 4.651 1.00 92.00 132 PHE A CA 1
ATOM 1052 C C . PHE A 1 132 ? 8.464 -1.149 5.910 1.00 92.00 132 PHE A C 1
ATOM 1054 O O . PHE A 1 132 ? 8.510 -0.548 6.989 1.00 92.00 132 PHE A O 1
ATOM 1061 N N . PHE A 1 133 ? 8.904 -2.401 5.783 1.00 89.94 133 PHE A N 1
ATOM 1062 C CA . PHE A 1 133 ? 9.444 -3.155 6.914 1.00 89.94 133 PHE A CA 1
ATOM 1063 C C . PHE A 1 133 ? 10.897 -2.777 7.201 1.00 89.94 133 PHE A C 1
ATOM 1065 O O . PHE A 1 133 ? 11.781 -2.924 6.354 1.00 89.94 133 PHE A O 1
ATOM 1072 N N . ARG A 1 134 ? 11.136 -2.245 8.404 1.00 86.69 134 ARG A N 1
ATOM 1073 C CA . ARG A 1 134 ? 12.438 -1.701 8.840 1.00 86.69 134 ARG A CA 1
ATOM 1074 C C . ARG A 1 134 ? 12.803 -2.092 10.272 1.00 86.69 134 ARG A C 1
ATOM 1076 O O . ARG A 1 134 ? 13.923 -1.847 10.704 1.00 86.69 134 ARG A O 1
ATOM 1083 N N . ASN A 1 135 ? 11.857 -2.646 11.023 1.00 83.12 135 ASN A N 1
ATOM 1084 C CA . ASN A 1 135 ? 11.989 -2.971 12.436 1.00 83.12 135 ASN A CA 1
ATOM 1085 C C . ASN A 1 135 ? 11.871 -4.480 12.677 1.00 83.12 135 ASN A C 1
ATOM 1087 O O . ASN A 1 135 ? 11.634 -5.269 11.766 1.00 83.12 135 ASN A O 1
ATOM 1091 N N . SER A 1 136 ? 11.997 -4.876 13.945 1.00 85.38 136 SER A N 1
ATOM 1092 C CA . SER A 1 136 ? 11.688 -6.238 14.372 1.00 85.38 136 SER A CA 1
ATOM 1093 C C . SER A 1 136 ? 10.220 -6.600 14.123 1.00 85.38 136 SER A C 1
ATOM 1095 O O . SER A 1 136 ? 9.335 -5.742 14.181 1.00 85.38 136 SER A O 1
ATOM 1097 N N . LEU A 1 137 ? 9.971 -7.899 13.940 1.00 83.00 137 LEU A N 1
ATOM 1098 C CA . LEU A 1 137 ? 8.658 -8.512 13.719 1.00 83.00 137 LEU A CA 1
ATOM 1099 C C . LEU A 1 137 ? 7.533 -7.882 14.563 1.00 83.00 137 LEU A C 1
ATOM 1101 O O . LEU A 1 137 ? 6.570 -7.344 14.025 1.00 83.00 137 LEU A O 1
ATOM 1105 N N . LEU A 1 138 ? 7.687 -7.875 15.890 1.00 82.50 138 LEU A N 1
ATOM 1106 C CA . LEU A 1 138 ? 6.663 -7.374 16.816 1.00 82.50 138 LEU A CA 1
ATOM 1107 C C . LEU A 1 138 ? 6.375 -5.873 16.649 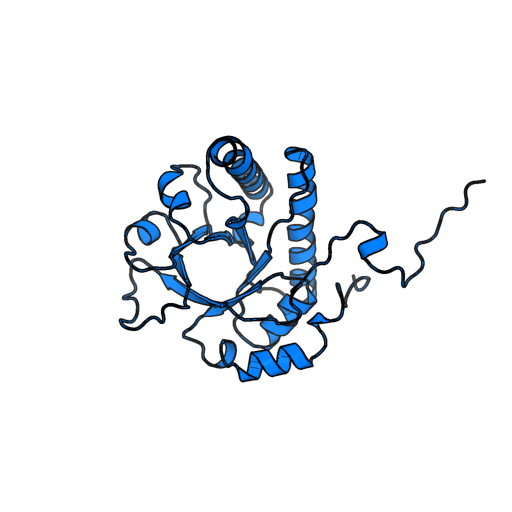1.00 82.50 138 LEU A C 1
ATOM 1109 O O . LEU A 1 138 ? 5.237 -5.425 16.803 1.00 82.50 138 LEU A O 1
ATOM 1113 N N . LYS A 1 139 ? 7.399 -5.074 16.323 1.00 86.94 139 LYS A N 1
ATOM 1114 C CA . LYS A 1 139 ? 7.231 -3.634 16.084 1.00 86.94 139 LYS A CA 1
ATOM 1115 C C . LYS A 1 139 ? 6.466 -3.386 14.788 1.00 86.94 139 LYS A C 1
ATOM 1117 O O . LYS A 1 139 ? 5.584 -2.528 14.769 1.00 86.94 139 LYS A O 1
ATOM 1122 N N . GLU A 1 140 ? 6.771 -4.152 13.745 1.00 88.44 140 GLU A N 1
ATOM 1123 C CA . GLU A 1 140 ? 6.069 -4.090 12.462 1.00 88.44 140 GLU A CA 1
ATOM 1124 C C . GLU A 1 140 ? 4.593 -4.467 12.615 1.00 88.44 140 GLU A C 1
ATOM 1126 O O . GLU A 1 140 ? 3.714 -3.725 12.184 1.00 88.44 140 GLU A O 1
ATOM 1131 N N . MET A 1 141 ? 4.303 -5.529 13.365 1.00 84.25 141 MET A N 1
ATOM 1132 C CA . MET A 1 141 ? 2.934 -5.952 13.658 1.00 84.25 141 MET A CA 1
ATOM 1133 C C . MET A 1 141 ? 2.125 -4.865 14.364 1.00 84.25 141 MET A C 1
ATOM 1135 O O . MET A 1 141 ? 1.010 -4.526 13.961 1.00 84.25 141 MET A O 1
ATOM 1139 N N . LYS A 1 142 ? 2.698 -4.281 15.423 1.00 85.12 142 LYS A N 1
ATOM 1140 C CA . LYS A 1 142 ? 2.057 -3.197 16.173 1.00 85.12 142 LYS A CA 1
ATOM 1141 C C . LYS A 1 142 ? 1.811 -1.978 15.286 1.00 85.12 142 LYS A C 1
ATOM 1143 O O . LYS A 1 142 ? 0.786 -1.318 15.440 1.00 85.12 142 LYS A O 1
ATOM 1148 N N . LYS A 1 143 ? 2.732 -1.674 14.369 1.00 88.38 143 LYS A N 1
ATOM 1149 C CA . LYS A 1 143 ? 2.582 -0.591 13.395 1.00 88.38 143 LYS A CA 1
ATOM 1150 C C . LYS A 1 143 ? 1.427 -0.870 12.432 1.00 88.38 143 LYS A C 1
ATOM 1152 O O . LYS A 1 143 ? 0.555 -0.017 12.316 1.00 88.38 143 LYS A O 1
ATOM 1157 N N . VAL A 1 144 ? 1.363 -2.054 11.820 1.00 87.81 144 VAL A N 1
ATOM 1158 C CA . VAL A 1 144 ? 0.273 -2.424 10.896 1.00 87.81 144 VAL A CA 1
ATOM 1159 C C . VAL A 1 144 ? -1.087 -2.358 11.593 1.00 87.81 144 VAL A C 1
ATOM 1161 O O . VAL A 1 144 ? -2.004 -1.726 11.074 1.00 87.81 144 VAL A O 1
ATOM 1164 N N . ARG A 1 145 ? -1.207 -2.897 12.814 1.00 84.00 145 ARG A N 1
ATOM 1165 C CA . ARG A 1 145 ? -2.449 -2.806 13.606 1.00 84.00 145 ARG A CA 1
ATOM 1166 C C . ARG A 1 145 ? -2.858 -1.355 13.897 1.00 84.00 145 ARG A C 1
ATOM 1168 O O . ARG A 1 145 ? -4.035 -1.023 13.796 1.00 84.00 145 ARG A O 1
ATOM 1175 N N . LYS A 1 146 ? -1.901 -0.473 14.214 1.00 86.62 146 LYS A N 1
ATOM 1176 C CA . LYS A 1 146 ? -2.168 0.966 14.400 1.00 86.62 146 LYS A CA 1
ATOM 1177 C C . LYS A 1 146 ? -2.626 1.649 13.113 1.00 86.62 146 LYS A C 1
ATOM 1179 O O . LYS A 1 146 ? -3.570 2.423 13.160 1.00 86.62 146 LYS A O 1
ATOM 1184 N N . LEU A 1 147 ? -1.980 1.356 11.985 1.00 88.19 147 LEU A N 1
ATOM 1185 C CA . LEU A 1 147 ? -2.372 1.903 10.684 1.00 88.19 147 LEU A CA 1
ATOM 1186 C C . LEU A 1 147 ? -3.778 1.442 10.290 1.00 88.19 147 LEU A C 1
ATOM 1188 O O . LEU A 1 147 ? -4.561 2.238 9.787 1.00 88.19 147 LEU A O 1
ATOM 1192 N N . ARG A 1 148 ? -4.138 0.188 10.588 1.00 84.19 148 ARG A N 1
ATOM 1193 C CA . ARG A 1 148 ? -5.506 -0.306 10.381 1.00 84.19 148 ARG A CA 1
ATOM 1194 C C . ARG A 1 148 ? -6.537 0.443 11.212 1.00 84.19 148 ARG A C 1
ATOM 1196 O O . ARG A 1 148 ? -7.594 0.763 10.677 1.00 84.19 148 ARG A O 1
ATOM 1203 N N . ALA A 1 149 ? -6.220 0.769 12.464 1.00 85.88 149 ALA A N 1
ATOM 1204 C CA . ALA A 1 149 ? -7.116 1.529 13.335 1.00 85.88 149 ALA A CA 1
ATOM 1205 C C . ALA A 1 149 ? -7.456 2.931 12.790 1.00 85.88 149 ALA A C 1
ATOM 1207 O O . ALA A 1 149 ? -8.504 3.467 13.141 1.00 85.88 149 ALA A O 1
ATOM 1208 N N . LEU A 1 150 ? -6.637 3.490 11.886 1.00 86.62 150 LEU A N 1
ATOM 1209 C CA . LEU A 1 150 ? -6.948 4.752 11.201 1.00 86.62 150 LEU A CA 1
ATOM 1210 C C . LEU A 1 150 ? -8.201 4.659 10.329 1.00 86.62 150 LEU A C 1
ATOM 1212 O O . LEU A 1 150 ? -8.868 5.666 10.132 1.00 86.62 150 LEU A O 1
ATOM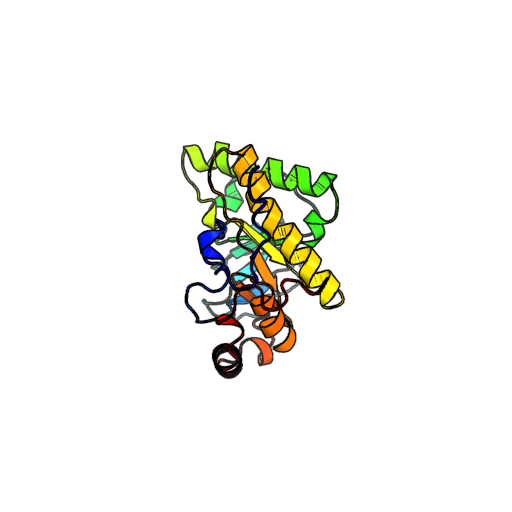 1216 N N . SER A 1 151 ? -8.544 3.463 9.844 1.00 85.44 151 SER A N 1
ATOM 1217 C CA . SER A 1 151 ? -9.799 3.227 9.120 1.00 85.44 151 SER A CA 1
ATOM 1218 C C . SER A 1 151 ? -10.992 3.606 9.998 1.00 85.44 151 SER A C 1
ATOM 1220 O O . SER A 1 151 ? -11.827 4.395 9.583 1.00 85.44 151 SER A O 1
ATOM 1222 N N . CYS A 1 152 ? -11.009 3.157 11.261 1.00 83.94 152 CYS A N 1
ATOM 1223 C CA . CYS A 1 152 ? -12.068 3.504 12.211 1.00 83.94 152 CYS A CA 1
ATOM 1224 C C . CYS A 1 152 ? -12.138 5.012 12.480 1.00 83.94 152 CYS A C 1
ATOM 1226 O O . CYS A 1 152 ? -13.229 5.565 12.590 1.00 83.94 152 CYS A O 1
ATOM 1228 N N . GLU A 1 153 ? -10.987 5.677 12.592 1.00 86.62 153 GLU A N 1
ATOM 1229 C CA . GLU A 1 153 ? -10.932 7.124 12.811 1.00 86.62 153 GLU A CA 1
ATOM 1230 C C . GLU A 1 153 ? -11.468 7.902 11.600 1.00 86.62 153 GLU A C 1
ATOM 1232 O O . GLU A 1 153 ? -12.277 8.815 11.762 1.00 86.62 153 GLU A O 1
ATOM 1237 N N . LEU A 1 154 ? -11.084 7.507 10.383 1.00 85.00 154 LEU A N 1
ATOM 1238 C CA . LEU A 1 154 ? -11.621 8.074 9.145 1.00 85.00 154 LEU A CA 1
ATOM 1239 C C . LEU A 1 154 ? -13.130 7.845 9.039 1.00 85.00 154 LEU A C 1
ATOM 1241 O O . LEU A 1 154 ? -13.861 8.791 8.740 1.00 85.00 154 LEU A O 1
ATOM 1245 N N . SER A 1 155 ? -13.603 6.636 9.356 1.00 84.88 155 SER A N 1
ATOM 1246 C CA . SER A 1 155 ? -15.030 6.317 9.341 1.00 84.88 155 SER A CA 1
ATOM 1247 C C . SER A 1 155 ? -15.827 7.202 10.298 1.00 84.88 155 SER A C 1
ATOM 1249 O O . SER A 1 155 ? -16.886 7.717 9.945 1.00 84.88 155 SER A O 1
ATOM 1251 N N . GLN A 1 156 ? -15.297 7.442 11.502 1.00 86.69 156 GLN A N 1
ATOM 1252 C CA . GLN A 1 156 ? -15.912 8.344 12.480 1.00 86.69 156 GLN A CA 1
ATOM 1253 C C . GLN A 1 156 ? -15.934 9.798 11.997 1.00 86.69 156 GLN A C 1
ATOM 1255 O O . GLN A 1 156 ? -16.957 10.465 12.140 1.00 86.69 156 GLN A O 1
ATOM 1260 N N . ARG A 1 157 ? -14.834 10.296 11.411 1.00 86.88 157 ARG A N 1
ATOM 1261 C CA . ARG A 1 157 ? -14.743 11.680 10.902 1.00 86.88 157 ARG A CA 1
ATOM 1262 C C . ARG A 1 157 ? -15.685 11.938 9.725 1.00 86.88 157 ARG A C 1
ATOM 1264 O O . ARG A 1 157 ? -16.205 13.045 9.589 1.00 86.88 157 ARG A O 1
ATOM 1271 N N . LEU A 1 158 ? -15.875 10.941 8.864 1.00 84.12 158 LEU A N 1
ATOM 1272 C CA . LEU A 1 158 ? -16.634 11.074 7.619 1.00 84.12 158 LEU A CA 1
ATOM 1273 C C . LEU A 1 158 ? -18.076 10.554 7.721 1.00 84.12 158 LEU A C 1
ATOM 1275 O O . LEU A 1 158 ? -18.883 10.859 6.848 1.00 84.12 158 LEU A O 1
ATOM 1279 N N . GLY A 1 159 ? -18.422 9.829 8.789 1.00 82.56 159 GLY A N 1
ATOM 1280 C CA . GLY A 1 159 ? -19.764 9.275 8.999 1.00 82.56 159 GLY A CA 1
ATOM 1281 C C . GLY A 1 159 ? -20.121 8.137 8.036 1.00 82.56 159 GLY A C 1
ATOM 1282 O O . GLY A 1 159 ? -21.299 7.866 7.819 1.00 82.56 159 GLY A O 1
ATOM 1283 N N . VAL A 1 160 ? -19.117 7.488 7.446 1.00 82.69 160 VAL A N 1
ATOM 1284 C CA . VAL A 1 160 ? -19.245 6.409 6.453 1.00 82.69 160 VAL A CA 1
ATOM 1285 C C . VAL A 1 160 ? -18.252 5.298 6.773 1.00 82.69 160 VAL A C 1
ATOM 1287 O O . VAL A 1 160 ? -17.231 5.562 7.394 1.00 82.69 160 VAL A O 1
ATOM 1290 N N . ASP A 1 161 ? -18.517 4.062 6.355 1.00 80.88 161 ASP A N 1
ATOM 1291 C CA . ASP A 1 161 ? -17.547 2.979 6.543 1.00 80.88 161 ASP A CA 1
ATOM 1292 C C . ASP A 1 161 ? -16.395 3.098 5.534 1.00 80.88 161 ASP A C 1
ATOM 1294 O O . ASP A 1 161 ? -16.590 2.982 4.323 1.00 80.88 161 ASP A O 1
ATOM 1298 N N . ILE A 1 162 ? -15.192 3.368 6.037 1.00 79.88 162 ILE A N 1
ATOM 1299 C CA . ILE A 1 162 ? -13.964 3.501 5.262 1.00 79.88 162 ILE A CA 1
ATOM 1300 C C . ILE A 1 162 ? -13.014 2.388 5.655 1.00 79.88 162 ILE A C 1
ATOM 1302 O O . ILE A 1 162 ? -12.600 2.272 6.805 1.00 79.88 162 ILE A O 1
ATOM 1306 N N . GLN A 1 163 ? -12.579 1.629 4.655 1.00 81.38 163 GLN A N 1
ATOM 1307 C CA . GLN A 1 163 ? -11.506 0.661 4.799 1.00 81.38 163 GLN A CA 1
ATOM 1308 C C . GLN A 1 163 ? -10.263 1.190 4.089 1.00 81.38 163 GLN A C 1
ATOM 1310 O O . GLN A 1 163 ? -10.218 1.240 2.861 1.00 81.38 163 GLN A O 1
ATOM 1315 N N . LEU A 1 164 ? -9.246 1.593 4.856 1.00 83.56 164 LEU A N 1
ATOM 1316 C CA . LEU A 1 164 ? -8.005 2.117 4.292 1.00 83.56 164 LEU A CA 1
ATOM 1317 C C . LEU A 1 164 ? -7.132 0.962 3.773 1.00 83.56 164 LEU A C 1
ATOM 1319 O O . LEU A 1 164 ? -6.690 0.140 4.589 1.00 83.56 164 LEU A O 1
ATOM 1323 N N . PRO A 1 165 ? -6.836 0.889 2.460 1.00 86.44 165 PRO A N 1
ATOM 1324 C CA . PRO A 1 165 ? -6.003 -0.174 1.920 1.00 86.44 165 PRO A CA 1
ATOM 1325 C C . PRO A 1 165 ? -4.554 -0.036 2.394 1.00 86.44 165 PRO A C 1
ATOM 1327 O O . PRO A 1 165 ? -3.932 1.018 2.222 1.00 86.44 165 PRO A O 1
ATOM 1330 N N . LEU A 1 166 ? -3.994 -1.110 2.951 1.00 88.62 166 LEU A N 1
ATOM 1331 C CA . LEU A 1 166 ? -2.575 -1.198 3.284 1.00 88.62 166 LEU A CA 1
ATOM 1332 C C . LEU A 1 166 ? -1.849 -2.027 2.229 1.00 88.62 166 LEU A C 1
ATOM 1334 O O . LEU A 1 166 ? -2.227 -3.166 1.947 1.00 88.62 166 LEU A O 1
ATOM 1338 N N . ILE A 1 167 ? -0.766 -1.467 1.699 1.00 91.00 167 ILE A N 1
ATOM 1339 C CA . ILE A 1 167 ? 0.144 -2.135 0.772 1.00 91.00 167 ILE A CA 1
ATOM 1340 C C . ILE A 1 167 ? 1.515 -2.256 1.425 1.00 91.00 167 ILE A C 1
ATOM 1342 O O . ILE A 1 167 ? 1.982 -1.294 2.017 1.00 91.00 167 ILE A O 1
ATOM 1346 N N . ALA A 1 168 ? 2.182 -3.404 1.329 1.00 91.69 168 ALA A N 1
ATOM 1347 C CA . ALA A 1 168 ? 3.547 -3.555 1.838 1.00 91.69 168 ALA A CA 1
ATOM 1348 C C . ALA A 1 168 ? 4.563 -3.589 0.700 1.00 91.69 168 ALA A C 1
ATOM 1350 O O . ALA A 1 168 ? 4.417 -4.385 -0.225 1.00 91.69 168 ALA A O 1
ATOM 1351 N N . TYR A 1 169 ? 5.616 -2.780 0.811 1.00 92.75 169 TYR A N 1
ATOM 1352 C CA . TYR A 1 169 ? 6.798 -2.905 -0.033 1.00 92.75 169 TYR A CA 1
ATOM 1353 C C . TYR A 1 169 ? 7.750 -3.939 0.567 1.00 92.75 169 TYR A C 1
ATOM 1355 O O . TYR A 1 169 ? 8.287 -3.732 1.661 1.00 92.75 169 TYR A O 1
ATOM 1363 N N . VAL A 1 170 ? 7.958 -5.045 -0.145 1.00 90.62 170 VAL A N 1
ATOM 1364 C CA . VAL A 1 170 ? 8.761 -6.181 0.325 1.00 90.62 170 VAL A CA 1
ATOM 1365 C C . VAL A 1 170 ? 10.022 -6.351 -0.507 1.00 90.62 170 VAL A C 1
ATOM 1367 O O . VAL A 1 170 ? 10.039 -6.134 -1.718 1.00 90.62 170 VAL A O 1
ATOM 1370 N N . LYS A 1 171 ? 11.104 -6.743 0.164 1.00 88.50 171 LYS A N 1
ATOM 1371 C CA . LYS A 1 171 ? 12.417 -6.952 -0.463 1.00 88.50 171 LYS A CA 1
ATOM 1372 C C . LYS A 1 171 ? 12.730 -8.420 -0.738 1.00 88.50 171 LYS A C 1
ATOM 1374 O O . LYS A 1 171 ? 13.606 -8.700 -1.548 1.00 88.50 171 LYS A O 1
ATOM 1379 N N . ASP A 1 172 ? 12.030 -9.329 -0.067 1.00 85.75 172 ASP A N 1
ATOM 1380 C CA . ASP A 1 172 ? 12.269 -10.768 -0.106 1.00 85.75 172 ASP A CA 1
ATOM 1381 C C . ASP A 1 172 ? 10.996 -11.560 0.255 1.00 85.75 172 ASP A C 1
ATOM 1383 O O . ASP A 1 172 ? 10.003 -11.003 0.739 1.00 85.75 172 ASP A O 1
ATOM 1387 N N . THR A 1 173 ? 11.031 -12.879 0.044 1.00 82.69 173 THR A N 1
ATOM 1388 C CA . THR A 1 173 ? 9.917 -13.791 0.353 1.00 82.69 173 THR A CA 1
ATOM 1389 C C . THR A 1 173 ? 9.535 -13.794 1.833 1.00 82.69 173 THR A C 1
ATOM 1391 O O . THR A 1 173 ? 8.359 -13.947 2.161 1.00 82.69 173 THR A O 1
ATOM 1394 N N . SER A 1 174 ? 10.488 -13.604 2.750 1.00 84.50 174 SER A N 1
ATOM 1395 C CA . SER A 1 174 ? 10.191 -13.613 4.190 1.00 84.50 174 SER A CA 1
ATOM 1396 C C . SER A 1 174 ? 9.323 -12.414 4.559 1.00 84.50 174 SER A C 1
ATOM 1398 O O . SER A 1 174 ? 8.325 -12.560 5.264 1.00 84.50 174 SER A O 1
ATOM 1400 N N . GLN A 1 175 ? 9.653 -11.236 4.027 1.00 87.12 175 GLN A N 1
ATOM 1401 C CA . GLN A 1 175 ? 8.842 -10.029 4.156 1.00 87.12 175 GLN A CA 1
ATOM 1402 C C . GLN A 1 175 ? 7.474 -10.170 3.484 1.00 87.12 175 GLN A C 1
ATOM 1404 O O . GLN A 1 175 ? 6.491 -9.644 3.999 1.00 87.12 175 GLN A O 1
ATOM 1409 N N . TRP A 1 176 ? 7.378 -10.906 2.376 1.00 84.69 176 TRP A N 1
ATOM 1410 C CA . TRP A 1 176 ? 6.095 -11.199 1.737 1.00 84.69 176 TRP A CA 1
ATOM 1411 C C . TRP A 1 176 ? 5.179 -12.032 2.636 1.00 84.69 176 TRP A C 1
ATOM 1413 O O . TRP A 1 176 ? 4.063 -11.608 2.949 1.00 84.69 176 TRP A O 1
ATOM 1423 N N . VAL A 1 177 ? 5.661 -13.185 3.102 1.00 81.00 177 VAL A N 1
ATOM 1424 C CA . VAL A 1 177 ? 4.936 -14.051 4.047 1.00 81.00 177 VAL A CA 1
ATOM 1425 C C . VAL A 1 177 ? 4.522 -13.244 5.276 1.00 81.00 177 VAL A C 1
ATOM 1427 O O . VAL A 1 177 ? 3.376 -13.312 5.728 1.00 81.00 177 VAL A O 1
ATOM 1430 N N . LEU A 1 178 ? 5.436 -12.406 5.762 1.00 84.00 178 LEU A N 1
ATOM 1431 C CA . LEU A 1 178 ? 5.196 -11.548 6.900 1.00 84.00 178 LEU A CA 1
ATOM 1432 C C . LEU A 1 178 ? 4.076 -10.527 6.658 1.00 84.00 178 LEU A C 1
ATOM 1434 O O . LEU A 1 178 ? 3.159 -10.442 7.472 1.00 84.00 178 LEU A O 1
ATOM 1438 N N . ALA A 1 179 ? 4.109 -9.790 5.546 1.00 85.81 179 ALA A N 1
ATOM 1439 C CA . ALA A 1 179 ? 3.065 -8.829 5.188 1.00 85.81 179 ALA A CA 1
ATOM 1440 C C . ALA A 1 179 ? 1.680 -9.471 5.217 1.00 85.81 179 ALA A C 1
ATOM 1442 O O . ALA A 1 179 ? 0.760 -8.954 5.852 1.00 85.81 179 ALA A O 1
ATOM 1443 N N . LEU A 1 180 ? 1.549 -10.627 4.569 1.00 80.25 180 LEU A N 1
ATOM 1444 C CA . LEU A 1 180 ? 0.278 -11.335 4.481 1.00 80.25 180 LEU A CA 1
ATOM 1445 C C . LEU A 1 180 ? -0.208 -11.792 5.855 1.00 80.25 180 LEU A C 1
ATOM 1447 O O . LEU A 1 180 ? -1.381 -11.618 6.174 1.00 80.25 180 LEU A O 1
ATOM 1451 N N . SER A 1 181 ? 0.699 -12.292 6.696 1.00 78.31 181 SER A N 1
ATOM 1452 C CA . SER A 1 181 ? 0.369 -12.688 8.068 1.00 78.31 181 SER A CA 1
ATOM 1453 C C . SER A 1 181 ? -0.090 -11.521 8.949 1.00 78.31 181 SER A C 1
ATOM 1455 O O . SER A 1 181 ? -0.845 -11.717 9.892 1.00 78.31 181 SER A O 1
ATOM 1457 N N . MET A 1 182 ? 0.325 -10.290 8.640 1.00 80.00 182 MET A N 1
ATOM 1458 C CA . MET A 1 182 ? -0.112 -9.087 9.355 1.00 80.00 182 MET A CA 1
ATOM 1459 C C . MET A 1 182 ? -1.442 -8.529 8.835 1.00 80.00 182 MET A C 1
ATOM 1461 O O . MET A 1 182 ? -1.894 -7.485 9.307 1.00 80.00 182 MET A O 1
ATOM 1465 N N . GLY A 1 183 ? -2.057 -9.188 7.849 1.00 78.19 183 GLY A N 1
ATOM 1466 C CA . GLY A 1 183 ? -3.288 -8.726 7.223 1.00 78.19 183 GLY A CA 1
ATOM 1467 C C . GLY A 1 183 ? -3.084 -7.501 6.336 1.00 78.19 183 GLY A C 1
ATOM 1468 O O . GLY A 1 183 ? -3.970 -6.656 6.284 1.00 78.19 183 GLY A O 1
ATOM 1469 N N . ILE A 1 184 ? -1.930 -7.361 5.675 1.00 85.50 184 ILE A N 1
ATOM 1470 C CA . ILE A 1 184 ? -1.743 -6.416 4.560 1.00 85.50 184 ILE A CA 1
ATOM 1471 C C . ILE A 1 184 ? -2.613 -6.864 3.370 1.00 85.50 184 ILE A C 1
ATOM 1473 O O . ILE A 1 184 ? -2.714 -8.062 3.105 1.00 85.50 184 ILE A O 1
ATOM 1477 N N . ASP A 1 185 ? -3.230 -5.920 2.650 1.00 81.38 185 ASP A N 1
ATOM 1478 C CA . ASP A 1 185 ? -4.153 -6.245 1.546 1.00 81.38 185 ASP A CA 1
ATOM 1479 C C . ASP A 1 185 ? -3.393 -6.694 0.296 1.00 81.38 185 ASP A C 1
ATOM 1481 O O . ASP A 1 185 ? -3.704 -7.723 -0.311 1.00 81.38 185 ASP A O 1
ATOM 1485 N N . THR A 1 186 ? -2.353 -5.933 -0.051 1.00 84.88 186 THR A N 1
ATOM 1486 C CA . THR A 1 186 ? -1.580 -6.106 -1.283 1.00 84.88 186 THR A CA 1
ATOM 1487 C C . THR A 1 186 ? -0.090 -5.967 -1.007 1.00 84.88 186 THR A C 1
ATOM 1489 O O . THR A 1 186 ? 0.338 -5.211 -0.138 1.00 84.88 186 THR A O 1
ATOM 1492 N N . VAL A 1 187 ? 0.731 -6.687 -1.762 1.00 87.44 187 VAL A N 1
ATOM 1493 C CA . VAL A 1 187 ? 2.186 -6.649 -1.619 1.00 87.44 187 VAL A CA 1
ATOM 1494 C C . VAL A 1 187 ? 2.800 -6.178 -2.931 1.00 87.44 187 VAL A C 1
ATOM 1496 O O . VAL A 1 187 ? 2.397 -6.639 -3.996 1.00 87.44 187 VAL A O 1
ATOM 1499 N N . VAL A 1 188 ? 3.757 -5.256 -2.848 1.00 90.19 188 VAL A N 1
ATOM 1500 C CA . VAL A 1 188 ? 4.527 -4.742 -3.986 1.00 90.19 188 VAL A CA 1
ATOM 1501 C C . VAL A 1 188 ? 6.009 -5.053 -3.799 1.00 90.19 188 VAL A C 1
ATOM 1503 O O . VAL A 1 188 ? 6.498 -5.099 -2.668 1.00 90.19 188 VAL A O 1
ATOM 1506 N N . ALA A 1 189 ? 6.740 -5.242 -4.892 1.00 89.56 189 ALA A N 1
ATOM 1507 C CA . ALA A 1 189 ? 8.184 -5.465 -4.864 1.00 89.56 189 ALA A CA 1
ATOM 1508 C C . ALA A 1 189 ? 8.866 -4.779 -6.050 1.00 89.56 189 ALA A C 1
ATOM 1510 O O . ALA A 1 189 ? 8.233 -4.580 -7.085 1.00 89.56 189 ALA A O 1
ATOM 1511 N N . ASN A 1 190 ? 10.154 -4.446 -5.914 1.00 88.69 190 ASN A N 1
ATOM 1512 C CA . ASN A 1 190 ? 10.922 -3.929 -7.048 1.00 88.69 190 ASN A CA 1
ATOM 1513 C C . ASN A 1 190 ? 10.922 -4.964 -8.184 1.00 88.69 190 ASN A C 1
ATOM 1515 O O . ASN A 1 190 ? 11.353 -6.099 -7.966 1.00 88.69 190 ASN A O 1
ATOM 1519 N N . PHE A 1 191 ? 10.469 -4.564 -9.372 1.00 86.50 191 PHE A N 1
ATOM 1520 C CA . PHE A 1 191 ? 10.442 -5.417 -10.561 1.00 86.50 191 PHE A CA 1
ATOM 1521 C C . PHE A 1 191 ? 11.845 -5.898 -10.968 1.00 86.50 191 PHE A C 1
ATOM 1523 O O . PHE A 1 191 ? 11.987 -6.992 -11.505 1.00 86.50 191 PHE A O 1
ATOM 1530 N N . GLU A 1 192 ? 12.886 -5.124 -10.651 1.00 83.56 192 GLU A N 1
ATOM 1531 C CA . GLU A 1 192 ? 14.286 -5.480 -10.915 1.00 83.56 192 GLU A CA 1
ATOM 1532 C C . GLU A 1 192 ? 14.796 -6.602 -10.002 1.00 83.56 192 GLU A C 1
ATOM 1534 O O . GLU A 1 192 ? 15.894 -7.114 -10.211 1.00 83.56 192 GLU A O 1
ATOM 1539 N N . ASN A 1 193 ? 14.039 -6.977 -8.962 1.00 82.56 193 ASN A N 1
ATOM 1540 C CA . ASN A 1 193 ? 14.414 -8.049 -8.051 1.00 82.56 193 ASN A CA 1
ATOM 1541 C C . ASN A 1 193 ? 13.700 -9.362 -8.425 1.00 82.56 193 ASN A C 1
ATOM 1543 O O . ASN A 1 193 ? 12.601 -9.626 -7.926 1.00 82.56 193 ASN A O 1
ATOM 1547 N N . PRO A 1 194 ? 14.327 -10.234 -9.240 1.00 69.44 194 PRO A N 1
ATOM 1548 C CA . PRO A 1 194 ? 13.682 -11.435 -9.766 1.00 69.44 194 PRO A CA 1
ATOM 1549 C C . PRO A 1 194 ? 13.242 -12.405 -8.667 1.00 69.44 194 PRO A C 1
ATOM 1551 O O . PRO A 1 194 ? 12.250 -13.104 -8.835 1.00 69.44 194 PRO A O 1
ATOM 1554 N N . LEU A 1 195 ? 13.929 -12.423 -7.518 1.00 69.94 195 LEU A N 1
ATOM 1555 C CA . LEU A 1 195 ? 13.618 -13.334 -6.413 1.00 69.94 195 LEU A CA 1
ATOM 1556 C C . LEU A 1 195 ? 12.285 -13.022 -5.733 1.00 69.94 195 LEU A C 1
ATOM 1558 O O . LEU A 1 195 ? 11.735 -13.889 -5.064 1.00 69.94 195 LEU A O 1
ATOM 1562 N N . THR A 1 1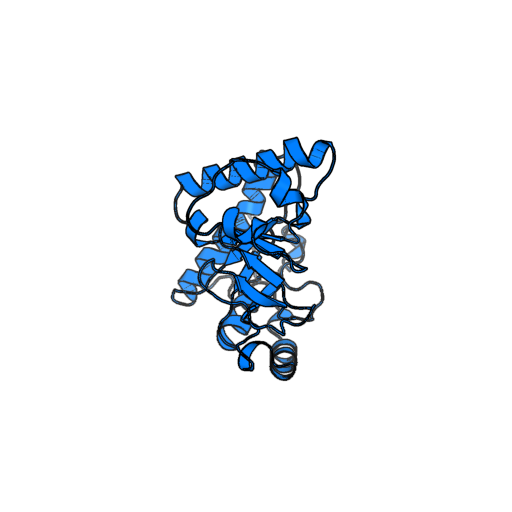96 ? 11.773 -11.802 -5.875 1.00 69.50 196 THR A N 1
ATOM 1563 C CA . THR A 1 196 ? 10.529 -11.376 -5.225 1.00 69.50 196 THR A CA 1
ATOM 1564 C C . THR A 1 196 ? 9.341 -11.439 -6.178 1.00 69.50 196 THR A C 1
ATOM 1566 O O . THR A 1 196 ? 8.220 -11.661 -5.733 1.00 69.50 196 THR A O 1
ATOM 1569 N N . VAL A 1 197 ? 9.576 -11.278 -7.482 1.00 70.62 197 VAL A N 1
ATOM 1570 C CA . VAL A 1 197 ? 8.543 -11.323 -8.534 1.00 70.62 197 VAL A CA 1
ATOM 1571 C C . VAL A 1 197 ? 8.416 -12.685 -9.227 1.00 70.62 197 VAL A C 1
ATOM 1573 O O . VAL A 1 197 ? 7.535 -12.858 -10.066 1.00 70.62 197 VAL A O 1
ATOM 1576 N N . ASP A 1 198 ? 9.232 -13.674 -8.849 1.00 73.94 198 ASP A N 1
ATOM 1577 C CA . ASP A 1 198 ? 9.157 -15.040 -9.378 1.00 73.94 198 ASP A CA 1
ATOM 1578 C C . ASP A 1 198 ? 7.768 -15.683 -9.122 1.00 73.94 198 ASP A C 1
ATOM 1580 O O . ASP A 1 198 ? 7.336 -15.810 -7.965 1.00 73.94 198 ASP A O 1
ATOM 1584 N N . PRO A 1 199 ? 7.066 -16.160 -10.171 1.00 74.12 199 PRO A N 1
ATOM 1585 C CA . PRO A 1 199 ? 5.804 -16.889 -10.040 1.00 74.12 199 PRO A CA 1
ATOM 1586 C C . PRO A 1 199 ? 5.850 -18.087 -9.075 1.00 74.12 199 PRO A C 1
ATOM 1588 O O . PRO A 1 199 ? 4.835 -18.420 -8.452 1.00 74.12 199 PRO A O 1
ATOM 1591 N N . LEU A 1 200 ? 7.006 -18.737 -8.915 1.00 75.69 200 LEU A N 1
ATOM 1592 C CA . LEU A 1 200 ? 7.189 -19.852 -7.986 1.00 75.69 200 LEU A CA 1
ATOM 1593 C C . LEU A 1 200 ? 7.040 -19.405 -6.527 1.00 75.69 200 LEU A C 1
ATOM 1595 O O . LEU A 1 200 ? 6.464 -20.128 -5.712 1.00 75.69 200 LEU A O 1
ATOM 1599 N N . GLN A 1 201 ? 7.492 -18.197 -6.194 1.00 72.94 201 GLN A N 1
ATOM 1600 C CA . GLN A 1 201 ? 7.339 -17.639 -4.850 1.00 72.94 201 GLN A CA 1
ATOM 1601 C C . GLN A 1 201 ? 5.865 -17.379 -4.536 1.00 72.94 201 GLN A C 1
ATOM 1603 O O . GLN A 1 201 ? 5.393 -17.732 -3.455 1.00 72.94 201 GLN A O 1
ATOM 1608 N N . ALA A 1 202 ? 5.098 -16.889 -5.517 1.00 72.12 202 ALA A N 1
ATOM 1609 C CA . ALA A 1 202 ? 3.648 -16.743 -5.386 1.00 72.12 202 ALA A CA 1
ATOM 1610 C C . ALA A 1 202 ? 2.963 -18.082 -5.078 1.00 72.12 202 ALA A C 1
ATOM 1612 O O . ALA A 1 202 ? 2.065 -18.156 -4.233 1.00 72.12 202 ALA A O 1
ATOM 1613 N N . LEU A 1 203 ? 3.411 -19.162 -5.726 1.00 72.81 203 LEU A N 1
ATOM 1614 C CA . LEU A 1 203 ? 2.903 -20.508 -5.475 1.00 72.81 203 LEU A CA 1
ATOM 1615 C C . LEU A 1 203 ? 3.237 -20.993 -4.057 1.00 72.81 203 LEU A C 1
ATOM 1617 O O . LEU A 1 203 ? 2.350 -21.516 -3.378 1.00 72.81 203 LEU A O 1
ATOM 1621 N N . LEU A 1 204 ? 4.480 -20.809 -3.602 1.00 71.62 204 LEU A N 1
ATOM 1622 C CA . LEU A 1 204 ? 4.923 -21.198 -2.257 1.00 71.62 204 LEU A CA 1
ATOM 1623 C C . LEU A 1 204 ? 4.126 -20.470 -1.175 1.00 71.62 204 LEU A C 1
ATOM 1625 O O . LEU A 1 204 ? 3.600 -21.094 -0.253 1.00 71.62 204 LEU A O 1
ATOM 1629 N N . VAL A 1 205 ? 3.959 -19.159 -1.330 1.00 72.69 205 VAL A N 1
ATOM 1630 C CA . VAL A 1 205 ? 3.190 -18.335 -0.398 1.00 72.69 205 VAL A CA 1
ATOM 1631 C C . VAL A 1 205 ? 1.723 -18.761 -0.381 1.00 72.69 205 VAL A C 1
ATOM 1633 O O . VAL A 1 205 ? 1.163 -18.973 0.696 1.00 72.69 205 VAL A O 1
ATOM 1636 N N . ARG A 1 206 ? 1.107 -19.001 -1.544 1.00 70.19 206 ARG A N 1
ATOM 1637 C CA . ARG A 1 206 ? -0.270 -19.519 -1.629 1.00 70.19 206 ARG A CA 1
ATOM 1638 C C . ARG A 1 206 ? -0.431 -20.877 -0.934 1.00 70.19 206 ARG A C 1
ATOM 1640 O O . ARG A 1 206 ? -1.485 -21.157 -0.370 1.00 70.19 206 ARG A O 1
ATOM 1647 N N . ARG A 1 207 ? 0.599 -21.725 -0.963 1.00 71.19 207 ARG A N 1
ATOM 1648 C CA . ARG A 1 207 ? 0.603 -23.052 -0.322 1.00 71.19 207 ARG A CA 1
ATOM 1649 C C . ARG A 1 207 ? 0.952 -23.022 1.166 1.00 71.19 207 ARG A C 1
ATOM 1651 O O . ARG A 1 207 ? 0.732 -24.023 1.836 1.00 71.19 207 ARG A O 1
ATOM 1658 N N . SER A 1 208 ? 1.429 -21.897 1.696 1.00 69.44 208 SER A N 1
ATOM 1659 C CA . SER A 1 208 ? 1.831 -21.762 3.104 1.00 69.44 208 SER A CA 1
ATOM 1660 C C . SER A 1 208 ? 0.665 -21.698 4.102 1.00 69.44 208 SER A C 1
ATOM 1662 O O . SER A 1 208 ? 0.903 -21.623 5.303 1.00 69.44 208 SER A O 1
ATOM 1664 N N . LEU A 1 209 ? -0.589 -21.684 3.626 1.00 67.00 209 LEU A N 1
ATOM 1665 C CA . LEU A 1 209 ? -1.819 -21.489 4.414 1.00 67.00 209 LEU A CA 1
ATOM 1666 C C . LEU A 1 209 ? -1.878 -20.178 5.216 1.00 67.00 209 LEU A C 1
ATOM 1668 O O . LEU A 1 209 ? -2.903 -19.898 5.828 1.00 67.00 209 LEU A O 1
ATOM 1672 N N . ILE A 1 210 ? -0.848 -19.330 5.166 1.00 65.88 210 ILE A N 1
ATOM 1673 C CA . ILE A 1 210 ? -0.787 -18.098 5.960 1.00 65.88 210 ILE A CA 1
ATOM 1674 C C . ILE A 1 210 ? -1.873 -17.095 5.568 1.00 65.88 210 ILE A C 1
ATOM 1676 O O . ILE A 1 210 ? -2.334 -16.317 6.391 1.00 65.88 210 ILE A O 1
ATOM 1680 N N . THR A 1 211 ? -2.338 -17.165 4.320 1.00 62.34 211 THR A N 1
ATOM 1681 C CA . THR A 1 211 ? -3.470 -16.386 3.806 1.00 62.34 211 THR A CA 1
ATOM 1682 C C . THR A 1 211 ? -4.832 -16.964 4.186 1.00 62.34 211 THR A C 1
ATOM 1684 O O . THR A 1 211 ? -5.850 -16.388 3.822 1.00 62.34 211 THR A O 1
ATOM 1687 N N . SER A 1 212 ? -4.866 -18.123 4.849 1.00 64.00 212 SER A N 1
ATOM 1688 C CA . SER A 1 212 ? -6.098 -18.816 5.258 1.00 64.00 212 SER A CA 1
ATOM 1689 C C . SER A 1 212 ? -6.473 -18.530 6.715 1.00 64.00 212 SER A C 1
ATOM 1691 O O . SER A 1 212 ? -7.543 -18.942 7.156 1.00 64.00 212 SER A O 1
ATOM 1693 N N . THR A 1 213 ? -5.618 -17.813 7.453 1.00 63.81 213 THR A N 1
ATOM 1694 C CA . THR A 1 213 ? -5.825 -17.462 8.862 1.00 63.81 213 THR A CA 1
ATOM 1695 C C . THR A 1 213 ? -5.815 -15.945 9.020 1.00 63.81 213 THR A C 1
ATOM 1697 O O . THR A 1 213 ? -4.866 -15.281 8.611 1.00 63.81 213 THR A O 1
ATOM 1700 N N . ILE A 1 214 ? -6.862 -15.390 9.632 1.00 65.56 214 ILE A N 1
ATOM 1701 C CA . ILE A 1 214 ? -6.955 -13.955 9.933 1.00 65.56 214 ILE A CA 1
ATOM 1702 C C . ILE A 1 214 ? -6.154 -13.664 11.208 1.00 65.56 214 ILE A C 1
ATOM 1704 O O . ILE A 1 214 ? -6.402 -14.303 12.226 1.00 65.56 214 ILE A O 1
ATOM 1708 N N . ASP A 1 215 ? -5.221 -12.705 11.137 1.00 65.50 215 ASP A N 1
ATOM 1709 C CA . ASP A 1 215 ? -4.311 -12.289 12.227 1.00 65.50 215 ASP A CA 1
ATOM 1710 C C . ASP A 1 215 ? -3.816 -13.480 13.082 1.00 65.50 215 ASP A C 1
ATOM 1712 O O . ASP A 1 215 ? -4.166 -13.590 14.261 1.00 65.50 215 ASP A O 1
ATOM 1716 N N . PRO A 1 216 ? -2.998 -14.393 12.512 1.00 62.12 216 PRO A N 1
ATOM 1717 C CA . PRO A 1 216 ? -2.512 -15.605 13.184 1.00 62.12 216 PRO A CA 1
ATOM 1718 C C . PRO A 1 216 ? -1.746 -15.346 14.490 1.00 62.12 216 PRO A C 1
ATOM 1720 O O . PRO A 1 216 ? -1.478 -16.275 15.246 1.00 62.12 216 PRO A O 1
ATOM 1723 N N . PHE A 1 217 ? -1.388 -14.095 14.765 1.00 66.88 217 PHE A N 1
ATOM 1724 C CA . PHE A 1 217 ? -0.630 -13.678 15.936 1.00 66.88 217 PHE A CA 1
ATOM 1725 C C . PHE A 1 217 ? -1.460 -12.799 16.888 1.00 66.88 217 PHE A C 1
ATOM 1727 O O . PHE A 1 217 ? -0.915 -12.021 17.686 1.00 66.88 217 PHE A O 1
ATOM 1734 N N . TYR A 1 218 ? -2.787 -12.847 16.789 1.00 61.22 218 TYR A N 1
ATOM 1735 C CA . TYR A 1 218 ? -3.670 -12.193 17.746 1.00 61.22 218 TYR A CA 1
ATOM 1736 C C . TYR A 1 218 ? -3.462 -12.783 19.156 1.00 61.22 218 TYR A C 1
ATOM 1738 O O . TYR A 1 218 ? -3.474 -13.996 19.339 1.00 61.22 218 TYR A O 1
ATOM 1746 N N . GLY A 1 219 ? -3.233 -11.923 20.157 1.00 55.31 219 GLY A N 1
ATOM 1747 C CA . GLY A 1 219 ? -2.953 -12.320 21.550 1.00 55.31 219 GLY A CA 1
ATOM 1748 C C . GLY A 1 219 ? -1.470 -12.490 21.918 1.00 55.31 219 GLY A C 1
ATOM 1749 O O . GLY A 1 219 ? -1.153 -12.594 23.097 1.00 55.31 219 GLY A O 1
ATOM 1750 N N . GLY A 1 220 ? -0.552 -12.464 20.946 1.00 53.38 220 GLY A N 1
ATOM 1751 C CA . GLY A 1 220 ? 0.897 -12.457 21.188 1.00 53.38 220 GLY A CA 1
ATOM 1752 C C . GLY A 1 220 ? 1.452 -11.040 21.342 1.00 53.38 220 GLY A C 1
ATOM 1753 O O . GLY A 1 220 ? 2.124 -10.545 20.435 1.00 53.38 220 GLY A O 1
ATOM 1754 N N . SER A 1 221 ? 1.130 -10.355 22.441 1.00 40.25 221 SER A N 1
ATOM 1755 C CA . SER A 1 221 ? 1.682 -9.030 22.775 1.00 40.25 221 SER A CA 1
ATOM 1756 C C . SER A 1 221 ? 1.962 -8.880 24.255 1.00 40.25 221 SER A C 1
ATOM 1758 O O . SER A 1 221 ? 1.007 -9.139 25.019 1.00 40.25 221 SER A O 1
#

Organism: NCBI:txid45243

Sequence (221 aa):
MELQSTPIAGVAPYERGYSSMGNLHCTPRILPVSFFNDIAFLPVDIPEEVEILCSSFETFNAYRGNKKAILFSNNLSLETTDPLLDAENIYFSDLLLGSKRSLEKFLDYYTYIYKELSMECVPTNKIRVMVFFRNSLLKEMKKVRKLRALSCELSQRLGVDIQLPLIAYVKDTSQWVLALSMGIDTVVANFENPLTVDPLQALLVRRSLITSTIDPFYGGS

pLDDT: mean 74.08, std 16.71, range [31.2, 93.56]

Foldseek 3Di:
DDPPDDDDPPDDVVVVVDDDFAAPVLQAAAQAEDEQDPPDDDPPDDDPSYAYEYADPVSLVPDDDPRYEYEPAPDDDPPDCVSVQRHQAYEYELNQCPDPVSVVVVLVSLVCCCPVVVVPDDDPVRYAYEYEDDDDLVVSLVSLVVVQVVQVVSCVVNVHRGGHAYEYEDAALVVVLSCRLSRHHHYYYHPVRCRHNPVVSSVVSSVVCSNVDHNPCPPVD

Radius of gyration: 18.63 Å; chains: 1; bounding box: 45×45×59 Å

Secondary structure (DSSP, 8-state):
--------TT--GGGGT----S-TTS--PEEEEEEE-TT----S---TTPEEEESSHHHHHH--SSSEEEEE-S------SHHHHS-S-EEEETTGGGSHHHHHHHHHHHHHIIIIITTTS--GGGEEEEEE--S-HHHHHHHHHHHHHHHHHHHHHHTS---PPEEEEESSHHHHHHHHHTT-SEEEEETT-HHHH-HHHHHHHHHTSGGGSSSTTTT--